Protein AF-A0A1J3GLS6-F1 (afdb_monomer_lite)

InterPro domains:
  IPR056889 NET2A-D/KIP1-like, C-terminal domain [PF24918] (3-122)

Foldseek 3Di:
DLPVVLVVCVVVLVVLVVLLVVLVVLLVVLVVVLVVLVVVLVVLVVVLVVLVVQQVVCVPDDDDPPGQDPVNSVVSNVVSVVVNVVSVVVNVVSVVVNVVSVVVSVVSVVVSVVSCVSSVVVVVVVVVVDPPPDDDDDDPDQPPCCVVPNDDPPPPDDDDDDDDDVPPPDDDDDDDDDDDDDDDDDDDDD

Organism: Noccaea caerulescens (NCBI:txid107243)

Radius of gyration: 34.98 Å; chains: 1; bounding box: 63×73×83 Å

Secondary structure (DSSP, 8-state):
-HHHHHHHHHHHHHHHHHHHHHHHHHHHHHHHHHHHHHHHHHHHHHHHHHHHHHHHHHTTS---TTSPPHHHHHHHHHHHHHHHHHHHHHHHHHHHHHHHHHHHHHHHHHHHHHHHHHTTHHHHHHGGGS-------------HHHHHH--------S-------TT-S---------------PPPP--

Sequence (190 aa):
SNSAVASEAKPIYRHLREIRTELQLWLENSAVLKDELQGRYASLANIQEEIARVTSQSGGSKVSDSEISGYQAAKFHGEILNMKQENKRVSSELQSGLDRVRAMKTEAERILSKLEEDLGITSATEARTTPSKSSSSGRPRIPLRSFLFGVKLKKHSKQKQSASSLFSCVSPSPALQKQSSYIKPGKLPE

pLDDT: mean 76.16, std 21.7, range [35.09, 98.38]

Structure (mmCIF, N/CA/C/O backbone):
data_AF-A0A1J3GLS6-F1
#
_entry.id   AF-A0A1J3GLS6-F1
#
loop_
_atom_site.group_PDB
_atom_site.id
_atom_site.type_symbol
_atom_site.label_atom_id
_atom_site.label_alt_id
_atom_site.label_comp_id
_atom_site.label_asym_id
_atom_site.label_entity_id
_atom_site.label_seq_id
_atom_site.pdbx_PDB_ins_code
_atom_site.Cartn_x
_atom_site.Cartn_y
_atom_site.Cartn_z
_atom_site.occupancy
_atom_site.B_iso_or_equiv
_atom_site.auth_seq_id
_atom_site.auth_comp_id
_atom_site.auth_asym_id
_atom_site.auth_atom_id
_atom_site.pdbx_PDB_model_num
ATOM 1 N N . SER A 1 1 ? -18.330 -4.768 44.361 1.00 47.19 1 SER A N 1
ATOM 2 C CA . SER A 1 1 ? -17.075 -5.275 43.763 1.00 47.19 1 SER A CA 1
ATOM 3 C C . SER A 1 1 ? -16.848 -4.842 42.309 1.00 47.19 1 SER A C 1
ATOM 5 O O . SER A 1 1 ? -15.699 -4.764 41.907 1.00 47.19 1 SER A O 1
ATOM 7 N N . ASN A 1 2 ? -17.883 -4.492 41.523 1.00 57.81 2 ASN A N 1
ATOM 8 C CA . ASN A 1 2 ? -17.744 -4.217 40.074 1.00 57.81 2 ASN A CA 1
ATOM 9 C C . ASN A 1 2 ? -17.215 -2.821 39.673 1.00 57.81 2 ASN A C 1
ATOM 11 O O . ASN A 1 2 ? -16.873 -2.618 38.513 1.00 57.81 2 ASN A O 1
ATOM 15 N N . SER A 1 3 ? -17.134 -1.844 40.584 1.00 60.94 3 SER A N 1
ATOM 16 C CA . SER A 1 3 ? -16.727 -0.470 40.231 1.00 60.94 3 SER A CA 1
ATOM 17 C C . SER A 1 3 ? -15.221 -0.304 39.994 1.00 60.94 3 SER A C 1
ATOM 19 O O . SER A 1 3 ? -14.831 0.525 39.175 1.00 60.94 3 SER A O 1
ATOM 21 N N . ALA A 1 4 ? -14.381 -1.091 40.676 1.00 62.12 4 ALA A N 1
ATOM 22 C CA . ALA A 1 4 ? -12.925 -1.050 40.521 1.00 62.12 4 ALA A CA 1
ATOM 23 C C . ALA A 1 4 ? -12.490 -1.612 39.156 1.00 62.12 4 ALA A C 1
ATOM 25 O O . ALA A 1 4 ? -11.776 -0.941 38.416 1.00 62.12 4 ALA A O 1
ATOM 26 N N . VAL A 1 5 ? -13.040 -2.767 38.764 1.00 61.97 5 VAL A N 1
ATOM 27 C CA . VAL A 1 5 ? -12.782 -3.408 37.460 1.00 61.97 5 VAL A CA 1
ATOM 28 C C . VAL A 1 5 ? -13.242 -2.514 36.299 1.00 61.97 5 VAL A C 1
ATOM 30 O O . VAL A 1 5 ? -12.515 -2.312 35.329 1.00 61.97 5 VAL A O 1
ATOM 33 N N . ALA A 1 6 ? -14.408 -1.872 36.431 1.00 65.06 6 ALA A N 1
ATOM 34 C CA . ALA A 1 6 ? -14.890 -0.897 35.450 1.00 65.06 6 ALA A CA 1
ATOM 35 C C . ALA A 1 6 ? -14.032 0.386 35.383 1.00 65.06 6 ALA A C 1
ATOM 37 O O . ALA A 1 6 ? -14.058 1.100 34.379 1.00 65.06 6 ALA A O 1
ATOM 38 N N . SER A 1 7 ? -13.286 0.718 36.443 1.00 70.56 7 SER A N 1
ATOM 39 C CA . SER A 1 7 ? -12.348 1.846 36.452 1.00 70.56 7 SER A CA 1
ATOM 40 C C . SER A 1 7 ? -11.043 1.501 35.729 1.00 70.56 7 SER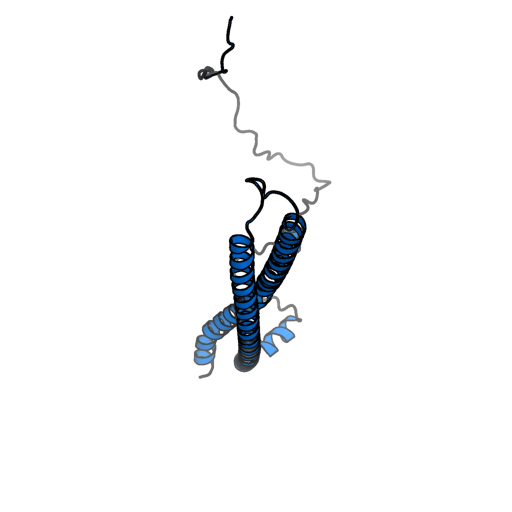 A C 1
ATOM 42 O O . SER A 1 7 ? -10.552 2.318 34.950 1.00 70.56 7 SER A O 1
ATOM 44 N N . GLU A 1 8 ? -10.520 0.290 35.926 1.00 79.00 8 GLU A N 1
ATOM 45 C CA . GLU A 1 8 ? -9.298 -0.207 35.272 1.00 79.00 8 GLU A CA 1
ATOM 46 C C . GLU A 1 8 ? -9.488 -0.504 33.776 1.00 79.00 8 GLU A C 1
ATOM 48 O O . GLU A 1 8 ? -8.563 -0.333 32.984 1.00 79.00 8 GLU A O 1
ATOM 53 N N . ALA A 1 9 ? -10.702 -0.864 33.351 1.00 82.25 9 ALA A N 1
ATOM 54 C CA . ALA A 1 9 ? -11.008 -1.142 31.947 1.00 82.25 9 ALA A CA 1
ATOM 55 C C . ALA A 1 9 ? -11.147 0.122 31.066 1.00 82.25 9 ALA A C 1
ATOM 57 O O . ALA A 1 9 ? -10.980 0.054 29.846 1.00 82.25 9 ALA A O 1
ATOM 58 N N . LYS A 1 10 ? -11.410 1.304 31.646 1.00 85.12 10 LYS A N 1
ATOM 59 C CA . LYS A 1 10 ? -11.596 2.564 30.888 1.00 85.12 10 LYS A CA 1
ATOM 60 C C . LYS A 1 10 ? -10.343 3.029 30.124 1.00 85.12 10 LYS A C 1
ATOM 62 O O . LYS A 1 10 ? -10.494 3.433 28.967 1.00 85.12 10 LYS A O 1
ATOM 67 N N . PRO A 1 11 ? -9.128 3.023 30.711 1.00 90.12 11 PRO A N 1
ATOM 68 C CA . PRO A 1 11 ? -7.895 3.302 29.975 1.00 90.12 11 PRO A CA 1
ATOM 69 C C . PRO A 1 11 ? -7.663 2.335 28.810 1.00 90.12 11 PRO A C 1
ATOM 71 O O . PRO A 1 11 ? -7.357 2.787 27.709 1.00 90.12 11 PRO A O 1
ATOM 74 N N . ILE A 1 12 ? -7.886 1.035 29.030 1.00 90.88 12 ILE A N 1
ATOM 75 C CA . ILE A 1 12 ? -7.723 -0.013 28.009 1.00 90.88 12 ILE A CA 1
ATOM 76 C C . ILE A 1 12 ? -8.684 0.232 26.843 1.00 90.88 12 ILE A C 1
ATOM 78 O O . ILE A 1 12 ? -8.266 0.273 25.689 1.00 90.88 12 ILE A O 1
ATOM 82 N N . TYR A 1 13 ? -9.959 0.483 27.146 1.00 92.50 13 TYR A N 1
ATOM 83 C CA . TYR A 1 13 ? -10.969 0.824 26.147 1.00 92.50 13 TYR A CA 1
ATOM 84 C C . TYR A 1 13 ? -10.578 2.059 25.322 1.00 92.50 13 TYR A C 1
ATOM 86 O O . TYR A 1 13 ? -10.689 2.050 24.096 1.00 92.50 13 TYR A O 1
ATOM 94 N N . ARG A 1 14 ? -10.082 3.125 25.968 1.00 92.69 14 ARG A N 1
ATOM 95 C CA . ARG A 1 14 ? -9.622 4.326 25.255 1.00 92.69 14 ARG A CA 1
ATOM 96 C C . ARG A 1 14 ? -8.482 3.993 24.296 1.00 92.69 14 ARG A C 1
ATOM 98 O O . ARG A 1 14 ? -8.572 4.357 23.126 1.00 92.69 14 ARG A O 1
ATOM 105 N N . HIS A 1 15 ? -7.463 3.298 24.785 1.00 96.00 15 HIS A N 1
ATOM 106 C CA . HIS A 1 15 ? -6.285 2.983 23.991 1.00 96.00 15 HIS A CA 1
ATOM 107 C C . HIS A 1 15 ? -6.621 2.067 22.809 1.00 96.00 15 HIS A C 1
ATOM 109 O O . HIS A 1 15 ? -6.186 2.301 21.687 1.00 96.00 15 HIS A O 1
ATOM 115 N N . LEU A 1 16 ? -7.505 1.088 23.006 1.00 96.31 16 LEU A N 1
ATOM 116 C CA . LEU A 1 16 ? -7.950 0.220 21.919 1.00 96.31 16 LEU A CA 1
ATOM 117 C C . LEU A 1 16 ? -8.726 0.985 20.829 1.00 96.31 16 LEU A C 1
ATOM 119 O O . LEU A 1 16 ? -8.617 0.662 19.646 1.00 96.31 16 LEU A O 1
ATOM 123 N N . ARG A 1 17 ? -9.469 2.044 21.187 1.00 96.69 17 ARG A N 1
ATOM 124 C CA . ARG A 1 17 ? -10.096 2.936 20.191 1.00 96.69 17 ARG A CA 1
ATOM 125 C C . ARG A 1 17 ? -9.079 3.756 19.407 1.00 96.69 17 ARG A C 1
ATOM 127 O O . ARG A 1 17 ? -9.326 4.026 18.229 1.00 96.69 17 ARG A O 1
ATOM 134 N N . GLU A 1 18 ? -7.996 4.184 20.051 1.00 97.25 18 GLU A N 1
ATOM 135 C CA . GLU A 1 18 ? -6.874 4.860 19.389 1.00 97.25 18 GLU A CA 1
ATOM 136 C C . GLU A 1 18 ? -6.235 3.900 18.380 1.00 97.25 18 GLU A C 1
ATOM 138 O O . GLU A 1 18 ? -6.257 4.202 17.190 1.00 97.25 18 GLU A O 1
ATOM 143 N N . ILE A 1 19 ? -5.865 2.686 18.812 1.00 97.25 19 ILE A N 1
ATOM 144 C CA . ILE A 1 19 ? -5.324 1.623 17.946 1.00 97.25 19 ILE A CA 1
ATOM 145 C C . ILE A 1 19 ? -6.242 1.356 16.748 1.00 97.25 19 ILE A C 1
ATOM 147 O O . ILE A 1 19 ? -5.796 1.376 15.606 1.00 97.25 19 ILE A O 1
ATOM 151 N N . ARG A 1 20 ? -7.551 1.161 16.963 1.00 97.50 20 ARG A N 1
ATOM 152 C CA . ARG A 1 20 ? -8.510 0.955 15.861 1.00 97.50 20 ARG A CA 1
ATOM 153 C C . ARG A 1 20 ? -8.490 2.116 14.859 1.00 97.50 20 ARG A C 1
ATOM 155 O O . ARG A 1 20 ? -8.611 1.893 13.657 1.00 97.50 20 ARG A O 1
ATOM 162 N N . THR A 1 21 ? -8.377 3.349 15.348 1.00 98.00 21 THR A N 1
ATOM 163 C CA . THR A 1 21 ? -8.341 4.547 14.496 1.00 98.00 21 THR A CA 1
ATOM 164 C C . THR A 1 21 ? -7.033 4.617 13.708 1.00 98.00 21 THR A C 1
ATOM 166 O O . THR A 1 21 ? -7.064 4.898 12.516 1.00 98.00 21 THR A O 1
ATOM 169 N N . GLU A 1 22 ? -5.900 4.288 14.326 1.00 98.00 22 GLU A N 1
ATOM 170 C CA . GLU A 1 22 ? -4.603 4.200 13.646 1.00 98.00 22 GLU A CA 1
ATOM 171 C C . GLU A 1 22 ? -4.587 3.107 12.570 1.00 98.00 22 GLU A C 1
ATOM 173 O O . GLU A 1 22 ? -4.127 3.353 11.456 1.00 98.00 22 GLU A O 1
ATOM 178 N N . LEU A 1 23 ? -5.165 1.931 12.848 1.00 98.00 23 LEU A N 1
ATOM 179 C CA . LEU A 1 23 ? -5.312 0.856 11.857 1.00 98.00 23 LEU A CA 1
ATOM 180 C C . LEU A 1 23 ? -6.159 1.304 10.659 1.00 98.00 23 LEU A C 1
ATOM 182 O O . LEU A 1 23 ? -5.827 0.995 9.516 1.00 98.00 23 LEU A O 1
ATOM 186 N N . GLN A 1 24 ? -7.234 2.056 10.909 1.00 97.00 24 GLN A N 1
ATOM 187 C CA . GLN A 1 24 ? -8.064 2.631 9.851 1.00 97.00 24 GLN A CA 1
ATOM 188 C C . GLN A 1 24 ? -7.278 3.639 8.998 1.00 97.00 24 GLN A C 1
ATOM 190 O O . GLN A 1 24 ? -7.286 3.536 7.773 1.00 97.00 24 GLN A O 1
ATOM 195 N N . LEU A 1 25 ? -6.542 4.557 9.631 1.00 96.62 25 LEU A N 1
ATOM 196 C CA . LEU A 1 25 ? -5.695 5.525 8.928 1.00 96.62 25 LEU A CA 1
ATOM 197 C C . LEU A 1 25 ? -4.602 4.837 8.100 1.00 96.62 25 LEU A C 1
ATOM 199 O O . LEU A 1 25 ? -4.296 5.273 6.992 1.00 96.62 25 LEU A O 1
ATOM 203 N N . TRP A 1 26 ? -4.034 3.737 8.597 1.00 96.38 26 TRP A N 1
ATOM 204 C CA . TRP A 1 26 ? -3.037 2.965 7.857 1.00 96.38 26 TRP A CA 1
ATOM 205 C C . TRP A 1 26 ? -3.622 2.331 6.589 1.00 96.38 26 TRP A C 1
ATOM 207 O O . TRP A 1 26 ? -2.986 2.363 5.533 1.00 96.38 26 TRP A O 1
ATOM 217 N N . LEU A 1 27 ? -4.851 1.802 6.661 1.00 95.69 27 LEU A N 1
ATOM 218 C CA . LEU A 1 27 ? -5.571 1.269 5.497 1.00 95.69 27 LEU A CA 1
ATOM 219 C C . LEU A 1 27 ? -5.842 2.355 4.449 1.00 95.69 27 LEU A C 1
ATOM 221 O O . LEU A 1 27 ? -5.660 2.105 3.259 1.00 95.69 27 LEU A O 1
ATOM 225 N N . GLU A 1 28 ? -6.244 3.548 4.888 1.00 93.75 28 GLU A N 1
ATOM 226 C CA . GLU A 1 28 ? -6.509 4.697 4.014 1.00 93.75 28 GLU A CA 1
ATOM 227 C C . GLU A 1 28 ? -5.228 5.201 3.336 1.00 93.75 28 GLU A C 1
ATOM 229 O O . GLU A 1 28 ? -5.187 5.345 2.114 1.00 93.75 28 GLU A O 1
ATOM 234 N N . ASN A 1 29 ? -4.148 5.388 4.099 1.00 93.56 29 ASN A N 1
ATOM 235 C CA . ASN A 1 29 ? -2.872 5.876 3.570 1.00 93.56 29 ASN A CA 1
ATOM 236 C C . ASN A 1 29 ? -2.205 4.879 2.606 1.00 93.56 29 ASN A C 1
ATOM 238 O O . ASN A 1 29 ? -1.500 5.262 1.674 1.00 93.56 29 ASN A O 1
ATOM 242 N N . SER A 1 30 ? -2.453 3.582 2.791 1.00 95.12 30 SER A N 1
ATOM 243 C CA . SER A 1 30 ? -1.888 2.543 1.928 1.00 95.12 30 SER A CA 1
ATOM 244 C C . SER A 1 30 ? -2.462 2.535 0.508 1.00 95.12 30 SER A C 1
ATOM 246 O O . SER A 1 30 ? -1.863 1.918 -0.373 1.00 95.12 30 SER A O 1
ATOM 248 N N . ALA A 1 31 ? -3.588 3.215 0.257 1.00 91.50 31 ALA A N 1
ATOM 249 C CA . ALA A 1 31 ? -4.100 3.411 -1.100 1.00 91.50 31 ALA A CA 1
ATOM 250 C C . ALA A 1 31 ? -3.114 4.227 -1.953 1.00 91.50 31 ALA A C 1
ATOM 252 O O . ALA A 1 31 ? -2.772 3.811 -3.055 1.00 91.50 31 ALA A O 1
ATOM 253 N N . VAL A 1 32 ? -2.556 5.304 -1.389 1.00 94.06 32 VAL A N 1
ATOM 254 C CA . VAL A 1 32 ? -1.556 6.148 -2.065 1.00 94.06 32 VAL A CA 1
ATOM 255 C C . VAL A 1 32 ? -0.311 5.335 -2.426 1.00 94.06 32 VAL A C 1
ATOM 257 O O . VAL A 1 32 ? 0.191 5.422 -3.542 1.00 94.06 32 VAL A O 1
ATOM 260 N N . LEU A 1 33 ? 0.152 4.471 -1.517 1.00 94.94 33 LEU A N 1
ATOM 261 C CA . LEU A 1 33 ? 1.310 3.603 -1.764 1.00 94.94 33 LEU A CA 1
ATOM 262 C C . LEU A 1 33 ? 1.068 2.599 -2.901 1.00 94.94 33 LEU A C 1
ATOM 264 O O . LEU A 1 33 ? 1.989 2.293 -3.659 1.00 94.94 33 LEU A O 1
ATOM 268 N N . LYS A 1 34 ? -0.158 2.083 -3.039 1.00 96.00 34 LYS A N 1
ATOM 269 C CA . LYS A 1 34 ? -0.521 1.201 -4.158 1.00 96.00 34 LYS A CA 1
ATOM 270 C C . LYS A 1 34 ? -0.466 1.936 -5.489 1.00 96.00 34 LYS A C 1
ATOM 272 O O . LYS A 1 34 ? 0.137 1.420 -6.432 1.00 96.00 34 LYS A O 1
ATOM 277 N N . ASP A 1 35 ? -1.043 3.130 -5.537 1.00 95.94 35 ASP A N 1
ATOM 278 C CA . ASP A 1 35 ? -1.054 3.962 -6.738 1.00 95.94 35 ASP A CA 1
ATOM 279 C C . ASP A 1 35 ? 0.374 4.356 -7.140 1.00 95.94 35 ASP A C 1
ATOM 281 O O . ASP A 1 35 ? 0.741 4.264 -8.312 1.00 95.94 35 ASP A O 1
ATOM 285 N N . GLU A 1 36 ? 1.230 4.695 -6.169 1.00 96.19 36 GLU A N 1
ATOM 286 C CA . GLU A 1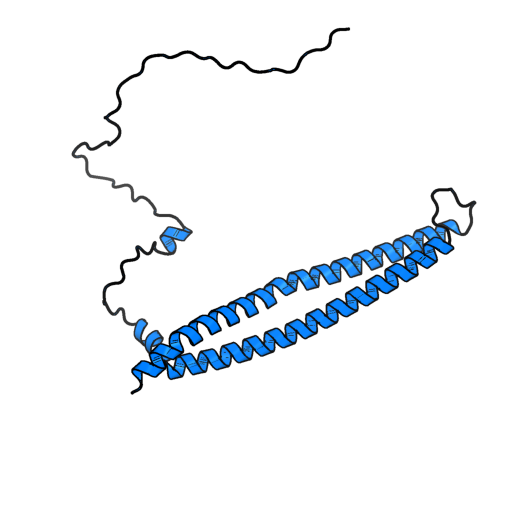 36 ? 2.650 4.955 -6.413 1.00 96.19 36 GLU A CA 1
ATOM 287 C C . GLU A 1 36 ? 3.385 3.742 -6.998 1.00 96.19 36 GLU A C 1
ATOM 289 O O . GLU A 1 36 ? 4.154 3.889 -7.951 1.00 96.19 36 GLU A O 1
ATOM 294 N N . LEU A 1 37 ? 3.177 2.540 -6.448 1.00 96.69 37 LEU A N 1
ATOM 295 C CA . LEU A 1 37 ? 3.817 1.322 -6.958 1.00 96.69 37 LEU A CA 1
ATOM 296 C C . LEU A 1 37 ? 3.386 1.032 -8.397 1.00 96.69 37 LEU A C 1
ATOM 298 O O . LEU A 1 37 ? 4.244 0.775 -9.248 1.00 96.69 37 LEU A O 1
ATOM 302 N N . GLN A 1 38 ? 2.087 1.151 -8.684 1.00 96.44 38 GLN A N 1
ATOM 303 C CA . GLN A 1 38 ? 1.543 0.997 -10.031 1.00 96.44 38 GLN A CA 1
ATOM 304 C C . GLN A 1 38 ? 2.112 2.049 -10.993 1.00 96.44 38 GLN A C 1
ATOM 306 O O . GLN A 1 38 ? 2.546 1.703 -12.093 1.00 96.44 38 GLN A O 1
ATOM 311 N N . GLY A 1 39 ? 2.178 3.313 -10.569 1.00 97.69 39 GLY A N 1
ATOM 312 C CA . GLY A 1 39 ? 2.761 4.401 -11.353 1.00 97.69 39 GLY A CA 1
ATOM 313 C C . GLY A 1 39 ? 4.240 4.168 -11.669 1.00 97.69 39 GLY A C 1
ATOM 314 O O . GLY A 1 39 ? 4.661 4.304 -12.819 1.00 97.69 39 GLY A O 1
ATOM 315 N N . ARG A 1 40 ? 5.030 3.725 -10.682 1.00 97.31 40 ARG A N 1
ATOM 316 C CA . ARG A 1 40 ? 6.439 3.342 -10.888 1.00 97.31 40 ARG A CA 1
ATOM 317 C C . ARG A 1 40 ? 6.565 2.182 -11.875 1.00 97.31 40 ARG A C 1
ATOM 319 O O . ARG A 1 40 ? 7.438 2.221 -12.736 1.00 97.31 40 ARG A O 1
ATOM 326 N N . TYR A 1 41 ? 5.697 1.173 -11.786 1.00 97.75 41 TYR A N 1
ATOM 327 C CA . TYR A 1 41 ? 5.710 0.043 -12.716 1.00 97.75 41 TYR A CA 1
ATOM 328 C C . TYR A 1 41 ? 5.406 0.477 -14.157 1.00 97.75 41 TYR A C 1
ATOM 330 O O . TYR A 1 41 ? 6.105 0.060 -15.080 1.00 97.75 41 TYR A O 1
ATOM 338 N N . ALA A 1 42 ? 4.400 1.336 -14.349 1.00 97.75 42 ALA A N 1
ATOM 339 C CA . ALA A 1 42 ? 4.050 1.889 -15.656 1.00 97.75 42 ALA A CA 1
ATOM 340 C C . ALA A 1 42 ? 5.189 2.741 -16.237 1.00 97.75 42 ALA A C 1
ATOM 342 O O . ALA A 1 42 ? 5.564 2.563 -17.392 1.00 97.75 42 ALA A O 1
ATOM 343 N N . SER A 1 43 ? 5.805 3.598 -15.418 1.00 98.19 43 SER A N 1
ATOM 344 C CA . SER A 1 43 ? 6.973 4.391 -15.821 1.00 98.19 43 SER A CA 1
ATOM 345 C C . SER A 1 43 ? 8.139 3.503 -16.272 1.00 98.19 43 SER A C 1
ATOM 347 O O . SER A 1 43 ? 8.696 3.709 -17.348 1.00 98.19 43 SER A O 1
ATOM 349 N N . LEU A 1 44 ? 8.450 2.443 -15.517 1.00 98.06 44 LEU A N 1
ATOM 350 C CA . LEU A 1 44 ? 9.477 1.469 -15.899 1.00 98.06 44 LEU A CA 1
ATOM 351 C C . LEU A 1 44 ? 9.144 0.745 -17.211 1.00 98.06 44 LEU A C 1
ATOM 353 O O . LEU A 1 44 ? 10.048 0.473 -17.996 1.00 98.06 44 LEU A O 1
ATOM 357 N N . ALA A 1 45 ? 7.870 0.431 -17.466 1.00 96.88 45 ALA A N 1
ATOM 358 C CA . ALA A 1 45 ? 7.445 -0.162 -18.733 1.00 96.88 45 ALA A CA 1
ATOM 359 C C . ALA A 1 45 ? 7.644 0.804 -19.913 1.00 96.88 45 ALA A C 1
ATOM 361 O O . ALA A 1 45 ? 8.201 0.393 -20.927 1.00 96.88 45 ALA A O 1
ATOM 362 N N . ASN A 1 46 ? 7.293 2.081 -19.745 1.00 97.94 46 ASN A N 1
ATOM 363 C CA . ASN A 1 46 ? 7.502 3.106 -20.770 1.00 97.94 46 ASN A CA 1
ATOM 364 C C . ASN A 1 46 ? 8.996 3.325 -21.059 1.00 97.94 46 ASN A C 1
ATOM 366 O O . ASN A 1 46 ? 9.396 3.406 -22.216 1.00 97.94 46 ASN A O 1
ATOM 370 N N . ILE A 1 47 ? 9.844 3.368 -20.023 1.00 96.12 47 ILE A N 1
ATOM 371 C CA . ILE A 1 47 ? 11.303 3.476 -20.194 1.00 96.12 47 ILE A CA 1
ATOM 372 C C . ILE A 1 47 ? 11.847 2.252 -20.947 1.00 96.12 47 ILE A C 1
ATOM 374 O O . ILE A 1 47 ? 12.690 2.391 -21.831 1.00 96.12 47 ILE A O 1
ATOM 378 N N . GLN A 1 48 ? 11.361 1.050 -20.620 1.00 95.38 48 GLN A N 1
ATOM 379 C CA . GLN A 1 48 ? 11.758 -0.183 -21.303 1.00 95.38 48 GLN A CA 1
ATOM 380 C C . GLN A 1 48 ? 11.397 -0.152 -22.796 1.00 95.38 48 GLN A C 1
ATOM 382 O O . GLN A 1 48 ? 12.210 -0.562 -23.625 1.00 95.38 48 GLN A O 1
ATOM 387 N N . GLU A 1 49 ? 10.199 0.330 -23.132 1.00 95.38 49 GLU A N 1
ATOM 388 C CA . GLU A 1 49 ? 9.740 0.500 -24.514 1.00 95.38 49 GLU A CA 1
ATOM 389 C C . GLU A 1 49 ? 10.587 1.534 -25.265 1.00 95.38 49 GLU A C 1
ATOM 391 O O . GLU A 1 49 ? 11.020 1.278 -26.388 1.00 95.38 49 GLU A O 1
ATOM 396 N N . GLU A 1 50 ? 10.915 2.656 -24.624 1.00 93.44 50 GLU A N 1
ATOM 397 C CA . GLU A 1 50 ? 11.740 3.704 -25.227 1.00 93.44 50 GLU A CA 1
ATOM 398 C C . GLU A 1 50 ? 13.167 3.221 -25.523 1.00 93.44 50 GLU A C 1
ATOM 400 O O . GLU A 1 50 ? 13.690 3.450 -26.615 1.00 93.44 50 GLU A O 1
ATOM 405 N N . ILE A 1 51 ? 13.782 2.471 -24.603 1.00 91.00 51 ILE A N 1
ATOM 406 C CA . ILE A 1 51 ? 15.093 1.850 -24.847 1.00 91.00 51 ILE A CA 1
ATOM 407 C C . ILE A 1 51 ? 15.013 0.880 -26.029 1.00 91.00 51 ILE A C 1
ATOM 409 O O . ILE A 1 51 ? 15.901 0.885 -26.886 1.00 91.00 51 ILE A O 1
ATOM 413 N N . ALA A 1 52 ? 13.955 0.068 -26.110 1.00 90.69 52 ALA A N 1
ATOM 414 C CA . ALA A 1 52 ? 13.762 -0.859 -27.223 1.00 90.69 52 ALA A CA 1
ATOM 415 C C . ALA A 1 52 ? 13.613 -0.112 -28.559 1.00 90.69 52 ALA A C 1
ATOM 417 O O . ALA A 1 52 ? 14.224 -0.503 -29.559 1.00 90.69 52 ALA A O 1
ATOM 418 N N . ARG A 1 53 ? 12.866 0.998 -28.568 1.00 90.06 53 ARG A N 1
ATOM 419 C CA . ARG A 1 53 ? 12.661 1.859 -29.737 1.00 90.06 53 ARG A CA 1
ATOM 420 C C . ARG A 1 53 ? 13.971 2.471 -30.233 1.00 90.06 53 ARG A C 1
ATOM 422 O O . ARG A 1 53 ? 14.281 2.345 -31.416 1.00 90.06 53 ARG A O 1
ATOM 429 N N . VAL A 1 54 ? 14.753 3.089 -29.345 1.00 87.06 54 VAL A N 1
ATOM 430 C CA . VAL A 1 54 ? 16.038 3.726 -29.693 1.00 87.06 54 VAL A CA 1
ATOM 431 C C . VAL A 1 54 ? 17.055 2.687 -30.173 1.00 87.06 54 VAL A C 1
ATOM 433 O O . VAL A 1 54 ? 17.714 2.890 -31.191 1.00 87.06 54 VAL A O 1
ATOM 436 N N . THR A 1 55 ? 17.128 1.531 -29.507 1.00 86.00 55 THR A N 1
ATOM 437 C CA . THR A 1 55 ? 18.060 0.454 -29.888 1.00 86.00 55 THR A CA 1
ATOM 438 C C . THR A 1 55 ? 17.717 -0.139 -31.260 1.00 86.00 55 THR A C 1
ATOM 440 O O . THR A 1 55 ? 18.611 -0.422 -32.053 1.00 86.00 55 THR A O 1
ATOM 443 N N . SER A 1 56 ? 16.426 -0.275 -31.584 1.00 82.69 56 SER A N 1
ATOM 444 C CA . SER A 1 56 ? 15.976 -0.795 -32.886 1.00 82.69 56 SER A CA 1
ATOM 445 C C . SER A 1 56 ? 16.285 0.153 -34.053 1.00 82.69 56 SER A C 1
ATOM 447 O O . SER A 1 56 ? 16.471 -0.302 -35.177 1.00 82.69 56 SER A O 1
ATOM 449 N N . GLN A 1 57 ? 16.357 1.464 -33.801 1.00 76.25 57 GLN A N 1
ATOM 450 C CA . GLN A 1 57 ? 16.663 2.483 -34.816 1.00 76.25 57 GLN A CA 1
ATOM 451 C C . GLN A 1 57 ? 18.170 2.609 -35.109 1.00 76.25 57 GLN A C 1
ATOM 453 O O . GLN A 1 57 ? 18.543 3.001 -36.212 1.00 76.25 57 GLN A O 1
ATOM 458 N N . SER A 1 58 ? 19.034 2.236 -34.158 1.00 67.12 58 SER A N 1
ATOM 459 C CA . SER A 1 58 ? 20.502 2.324 -34.273 1.00 67.12 58 SER A CA 1
ATOM 460 C C . SER A 1 58 ? 21.133 1.165 -35.076 1.00 67.12 58 SER A C 1
ATOM 462 O O . SER A 1 58 ? 22.260 1.260 -35.551 1.00 67.12 58 SER A O 1
ATOM 464 N N . GLY A 1 59 ? 20.395 0.076 -35.331 1.00 59.72 59 GLY A N 1
ATOM 465 C CA . GLY A 1 59 ? 20.910 -1.155 -35.959 1.00 59.72 59 GLY A CA 1
ATOM 466 C C . GLY A 1 59 ? 21.363 -1.081 -37.430 1.00 59.72 59 GLY A C 1
ATOM 467 O O . GLY A 1 59 ? 21.689 -2.122 -37.995 1.00 59.72 59 GLY A O 1
ATOM 468 N N . GLY A 1 60 ? 21.380 0.096 -38.070 1.00 56.41 60 GLY A N 1
ATOM 469 C CA . GLY A 1 60 ? 21.691 0.239 -39.503 1.00 56.41 60 GLY A CA 1
ATOM 470 C C . GLY A 1 60 ? 22.552 1.441 -39.914 1.00 56.41 60 GLY A C 1
ATOM 471 O O . GLY A 1 60 ? 22.883 1.554 -41.092 1.00 56.41 60 GLY A O 1
ATOM 472 N N . SER A 1 61 ? 22.936 2.330 -38.995 1.00 54.06 61 SER A N 1
ATOM 473 C CA . SER A 1 61 ? 23.737 3.525 -39.304 1.00 54.06 61 SER A CA 1
ATOM 474 C C . SER A 1 61 ? 24.916 3.643 -38.342 1.00 54.06 61 SER A C 1
ATOM 476 O O . SER A 1 61 ? 24.909 3.046 -37.271 1.00 54.06 61 SER A O 1
ATOM 478 N N . LYS A 1 62 ? 25.960 4.382 -38.737 1.00 56.06 62 LYS A N 1
ATOM 479 C CA . LYS A 1 62 ? 27.126 4.637 -37.881 1.00 56.06 62 LYS A CA 1
ATOM 480 C C . LYS A 1 62 ? 26.643 5.221 -36.553 1.00 56.06 62 LYS A C 1
ATOM 482 O O . LYS A 1 62 ? 26.086 6.313 -36.564 1.00 56.06 62 LYS A O 1
ATOM 487 N N . VAL A 1 63 ? 26.888 4.486 -35.467 1.00 58.78 63 VAL A N 1
ATOM 488 C CA . VAL A 1 63 ? 26.560 4.872 -34.090 1.00 58.78 63 VAL A CA 1
ATOM 489 C C . VAL A 1 63 ? 27.092 6.281 -33.852 1.00 58.78 63 VAL A C 1
ATOM 491 O O . VAL A 1 63 ? 28.305 6.490 -33.823 1.00 58.78 63 VAL A O 1
ATOM 494 N N . SER A 1 64 ? 26.197 7.262 -33.769 1.00 60.09 64 SER A N 1
ATOM 495 C CA . SER A 1 64 ? 26.569 8.599 -33.316 1.00 60.09 64 SER A CA 1
ATOM 496 C C . SER A 1 64 ? 26.933 8.547 -31.826 1.00 60.09 64 SER A C 1
ATOM 498 O O . SER A 1 64 ? 26.410 7.710 -31.095 1.00 60.09 64 SER A O 1
ATOM 500 N N . ASP A 1 65 ? 27.782 9.456 -31.331 1.00 62.75 65 ASP A N 1
ATOM 501 C CA . ASP A 1 65 ? 28.150 9.529 -29.897 1.00 62.75 65 ASP A CA 1
ATOM 502 C C . ASP A 1 65 ? 26.941 9.743 -28.953 1.00 62.75 65 ASP A C 1
ATOM 504 O O . ASP A 1 65 ? 27.078 9.688 -27.733 1.00 62.75 65 ASP A O 1
ATOM 508 N N . SER A 1 66 ? 25.746 10.001 -29.500 1.00 64.69 66 SER A N 1
ATOM 509 C CA . SER A 1 66 ? 24.482 10.126 -28.759 1.00 64.69 66 SER A CA 1
ATOM 510 C C . SER A 1 66 ? 23.628 8.849 -28.739 1.00 64.69 66 SER A C 1
ATOM 512 O O . SER A 1 66 ? 22.564 8.847 -28.121 1.00 64.69 66 SER A O 1
ATOM 514 N N . GLU A 1 67 ? 24.053 7.768 -29.394 1.00 74.69 67 GLU A N 1
ATOM 515 C CA . GLU A 1 67 ? 23.318 6.501 -29.438 1.00 74.69 67 GLU A CA 1
ATOM 516 C C . GLU A 1 67 ? 23.742 5.545 -28.317 1.00 74.69 67 GLU A C 1
ATOM 518 O O . GLU A 1 67 ? 24.920 5.362 -28.012 1.00 74.69 67 GLU A O 1
ATOM 523 N N . ILE A 1 68 ? 22.752 4.896 -27.700 1.00 78.69 68 ILE A N 1
ATOM 524 C CA . ILE A 1 68 ? 22.983 3.877 -26.676 1.00 78.69 68 ILE A CA 1
ATOM 525 C C . ILE A 1 68 ? 23.536 2.630 -27.373 1.00 78.69 68 ILE A C 1
ATOM 527 O O . ILE A 1 68 ? 22.883 2.059 -28.245 1.00 78.69 68 ILE A O 1
ATOM 531 N N . SER A 1 69 ? 24.721 2.171 -26.969 1.00 85.69 69 SER A N 1
ATOM 532 C CA . SER A 1 69 ? 25.292 0.935 -27.517 1.00 85.69 69 SER A CA 1
ATOM 533 C C . SER A 1 69 ? 24.441 -0.287 -27.147 1.00 85.69 69 SER A C 1
ATOM 535 O O . SER A 1 69 ? 23.810 -0.323 -26.088 1.00 85.69 69 SER A O 1
ATOM 537 N N . GLY A 1 70 ? 24.491 -1.349 -27.958 1.00 86.25 70 GLY A N 1
ATOM 538 C CA . GLY A 1 70 ? 23.754 -2.589 -27.673 1.00 86.25 70 GLY A CA 1
ATOM 539 C C . GLY A 1 70 ? 24.069 -3.193 -26.295 1.00 86.25 70 GLY A C 1
ATOM 540 O O . GLY A 1 70 ? 23.176 -3.702 -25.621 1.00 86.25 70 GLY A O 1
ATOM 541 N N . TYR A 1 71 ? 25.316 -3.067 -25.825 1.00 89.44 71 TYR A N 1
ATOM 542 C CA . TYR A 1 71 ? 25.707 -3.489 -24.477 1.00 89.44 71 TYR A CA 1
ATOM 543 C C . TYR A 1 71 ? 25.030 -2.651 -23.380 1.00 89.44 71 TYR A C 1
ATOM 545 O O . TYR A 1 71 ? 24.494 -3.206 -22.420 1.00 89.44 71 TYR A O 1
ATOM 553 N N . GLN A 1 72 ? 25.011 -1.322 -23.525 1.00 91.62 72 GLN A N 1
ATOM 554 C CA . GLN A 1 72 ? 24.324 -0.433 -22.582 1.00 91.62 72 GLN A CA 1
ATOM 555 C C . GLN A 1 72 ? 22.812 -0.694 -22.571 1.00 91.62 72 GLN A C 1
ATOM 557 O O . GLN A 1 72 ? 22.222 -0.777 -21.496 1.00 91.62 72 GLN A O 1
ATOM 562 N N . ALA A 1 73 ? 22.200 -0.898 -23.741 1.00 92.06 73 ALA A N 1
ATOM 563 C CA . ALA A 1 73 ? 20.784 -1.233 -23.857 1.00 92.06 73 ALA A CA 1
ATOM 564 C C . ALA A 1 73 ? 20.448 -2.549 -23.139 1.00 92.06 73 ALA A C 1
ATOM 566 O O . ALA A 1 73 ? 19.503 -2.595 -22.351 1.00 92.06 73 ALA A O 1
ATOM 567 N N . ALA A 1 74 ? 21.255 -3.597 -23.340 1.00 92.19 74 ALA A N 1
ATOM 568 C CA . ALA A 1 74 ? 21.091 -4.872 -22.644 1.00 92.19 74 ALA A CA 1
ATOM 569 C C . ALA A 1 74 ? 21.226 -4.718 -21.118 1.00 92.19 74 ALA A C 1
ATOM 571 O O . ALA A 1 74 ? 20.418 -5.273 -20.368 1.00 92.19 74 ALA A O 1
ATOM 572 N N . LYS A 1 75 ? 22.198 -3.919 -20.653 1.00 95.81 75 LYS A N 1
ATOM 573 C CA . LYS A 1 75 ? 22.377 -3.618 -19.227 1.00 95.81 75 LYS A CA 1
ATOM 574 C C . LYS A 1 75 ? 21.150 -2.914 -18.641 1.00 95.81 75 LYS A C 1
ATOM 576 O O . LYS A 1 75 ? 20.613 -3.381 -17.638 1.00 95.81 75 LYS A O 1
ATOM 581 N N . PHE A 1 76 ? 20.668 -1.847 -19.282 1.00 95.81 76 PHE A N 1
ATOM 582 C CA . PHE A 1 76 ? 19.468 -1.145 -18.822 1.00 95.81 76 PHE A CA 1
ATOM 583 C C . PHE A 1 76 ? 18.236 -2.049 -18.821 1.00 95.81 76 PHE A C 1
ATOM 585 O O . PHE A 1 76 ? 17.432 -1.988 -17.894 1.00 95.81 76 PHE A O 1
ATOM 592 N N . HIS A 1 77 ? 18.101 -2.929 -19.815 1.00 95.56 77 HIS A N 1
ATOM 593 C CA . HIS A 1 77 ? 16.996 -3.881 -19.860 1.00 95.56 77 HIS A CA 1
ATOM 594 C C . HIS A 1 77 ? 16.988 -4.808 -18.637 1.00 95.56 77 HIS A C 1
ATOM 596 O O . HIS A 1 77 ? 15.937 -5.024 -18.031 1.00 95.56 77 HIS A O 1
ATOM 602 N N . GLY A 1 78 ? 18.161 -5.312 -18.240 1.00 97.00 78 GLY A N 1
ATOM 603 C CA . GLY A 1 78 ? 18.322 -6.126 -17.034 1.00 97.00 78 GLY A CA 1
ATOM 604 C C . GLY A 1 78 ? 18.015 -5.357 -15.746 1.00 97.00 78 GLY A C 1
ATOM 605 O O . GLY A 1 78 ? 17.283 -5.857 -14.891 1.00 97.00 78 GLY A O 1
ATOM 606 N N . GLU A 1 79 ? 18.510 -4.124 -15.617 1.00 98.19 79 GLU A N 1
ATOM 607 C CA . GLU A 1 79 ? 18.240 -3.272 -14.449 1.00 98.19 79 GLU A CA 1
ATOM 608 C C . GLU A 1 79 ? 16.746 -2.945 -14.313 1.00 98.19 79 GLU A C 1
ATOM 610 O O . GLU A 1 79 ? 16.175 -3.086 -13.230 1.00 98.19 79 GLU A O 1
ATOM 615 N N . ILE A 1 80 ? 16.077 -2.596 -15.415 1.00 98.00 80 ILE A N 1
ATOM 616 C CA . ILE A 1 80 ? 14.636 -2.323 -15.425 1.00 98.00 80 ILE A CA 1
ATOM 617 C C . ILE A 1 80 ? 13.839 -3.578 -15.073 1.00 98.00 80 ILE A C 1
ATOM 619 O O . ILE A 1 80 ? 12.877 -3.499 -14.305 1.00 98.00 80 ILE A O 1
ATOM 623 N N . LEU A 1 81 ? 14.232 -4.744 -15.593 1.00 97.19 81 LEU A N 1
ATOM 624 C CA . LEU A 1 81 ? 13.592 -6.010 -15.243 1.00 97.19 81 LEU A CA 1
ATOM 625 C C . LEU A 1 81 ? 13.693 -6.282 -13.735 1.00 97.19 81 LEU A C 1
ATOM 627 O O . LEU A 1 81 ? 12.683 -6.611 -13.108 1.00 97.19 81 LEU A O 1
ATOM 631 N N . ASN A 1 82 ? 14.874 -6.069 -13.150 1.00 98.31 82 ASN A N 1
ATOM 632 C CA . ASN A 1 82 ? 15.099 -6.199 -11.713 1.00 98.31 82 ASN A CA 1
ATOM 633 C C . ASN A 1 82 ? 14.221 -5.224 -10.906 1.00 98.31 82 ASN A C 1
ATOM 635 O O . ASN A 1 82 ? 13.509 -5.634 -9.989 1.00 98.31 82 ASN A O 1
ATOM 639 N N . MET A 1 83 ? 14.179 -3.945 -11.293 1.00 98.25 83 MET A N 1
ATOM 640 C CA . MET A 1 83 ? 13.331 -2.940 -10.635 1.00 98.25 83 MET A CA 1
ATOM 641 C C . MET A 1 83 ? 11.837 -3.281 -10.730 1.00 98.25 83 MET A C 1
ATOM 643 O O . MET A 1 83 ? 11.092 -3.097 -9.766 1.00 98.25 83 MET A O 1
ATOM 647 N N . LYS A 1 84 ? 11.380 -3.810 -11.871 1.00 98.00 84 LYS A N 1
ATOM 648 C CA . LYS A 1 84 ? 9.994 -4.268 -12.059 1.00 98.00 84 LYS A CA 1
ATOM 649 C C . LYS A 1 84 ? 9.665 -5.464 -11.168 1.00 98.00 84 LYS A C 1
ATOM 651 O O . LYS A 1 84 ? 8.545 -5.542 -10.661 1.00 98.00 84 LYS A O 1
ATOM 656 N N . GLN A 1 85 ? 10.606 -6.390 -10.984 1.00 98.06 85 GLN A N 1
ATOM 657 C CA . GLN A 1 85 ? 10.431 -7.532 -10.089 1.00 98.06 85 GLN A CA 1
ATOM 658 C C . GLN A 1 85 ? 10.347 -7.087 -8.628 1.00 98.06 85 GLN A C 1
ATOM 660 O O . GLN A 1 85 ? 9.419 -7.501 -7.934 1.00 98.06 85 GLN A O 1
ATOM 665 N N . GLU A 1 86 ? 11.238 -6.201 -8.179 1.00 98.12 86 GLU A N 1
ATOM 666 C CA . GLU A 1 86 ? 11.187 -5.685 -6.807 1.00 98.12 86 GLU A CA 1
ATOM 667 C C . GLU A 1 86 ? 9.907 -4.883 -6.556 1.00 98.12 86 GLU A C 1
ATOM 669 O O . GLU A 1 86 ? 9.257 -5.063 -5.532 1.00 98.12 86 GLU A O 1
ATOM 674 N N . ASN A 1 87 ? 9.459 -4.073 -7.520 1.00 97.62 87 ASN A N 1
ATOM 675 C CA . ASN A 1 87 ? 8.187 -3.358 -7.402 1.00 97.62 87 ASN A CA 1
ATOM 676 C C . ASN A 1 87 ? 7.004 -4.328 -7.192 1.00 97.62 87 ASN A C 1
ATOM 678 O O . ASN A 1 87 ? 6.186 -4.129 -6.292 1.00 97.62 87 ASN A O 1
ATOM 682 N N . LYS A 1 88 ? 6.961 -5.439 -7.943 1.00 96.81 88 LYS A N 1
ATOM 683 C CA . LYS A 1 88 ? 5.969 -6.507 -7.727 1.00 96.81 88 LYS A CA 1
ATOM 684 C C . LYS A 1 88 ? 6.109 -7.166 -6.353 1.00 96.81 88 LYS A C 1
ATOM 686 O O . LYS A 1 88 ? 5.093 -7.455 -5.721 1.00 96.81 88 LYS A O 1
ATOM 691 N N . ARG A 1 89 ? 7.340 -7.395 -5.883 1.00 98.25 89 ARG A N 1
ATOM 692 C CA . ARG A 1 89 ? 7.623 -7.958 -4.553 1.00 98.25 89 ARG A CA 1
ATOM 693 C C . ARG A 1 89 ? 7.048 -7.061 -3.456 1.00 98.25 89 ARG A C 1
ATOM 695 O O . ARG A 1 89 ? 6.254 -7.533 -2.648 1.00 98.25 89 ARG A O 1
ATOM 702 N N . VAL A 1 90 ? 7.353 -5.765 -3.505 1.00 98.19 90 VAL A N 1
ATOM 703 C CA . VAL A 1 90 ? 6.839 -4.756 -2.566 1.00 98.19 90 VAL A CA 1
ATOM 704 C C . VAL A 1 90 ? 5.314 -4.656 -2.634 1.00 98.19 90 VAL A C 1
ATOM 706 O O . VAL A 1 90 ? 4.663 -4.571 -1.598 1.00 98.19 90 VAL A O 1
ATOM 709 N N . SER A 1 91 ? 4.718 -4.725 -3.829 1.00 97.38 91 SER A N 1
ATOM 710 C CA . SER A 1 91 ? 3.256 -4.736 -3.989 1.00 97.38 91 SER A CA 1
ATOM 711 C C . SER A 1 91 ? 2.600 -5.933 -3.283 1.00 97.38 91 SER A C 1
ATOM 713 O O . SER A 1 91 ? 1.608 -5.767 -2.569 1.00 97.38 91 SER A O 1
ATOM 715 N N . SER A 1 92 ? 3.191 -7.125 -3.412 1.00 97.75 92 SER A N 1
ATOM 716 C CA . SER A 1 92 ? 2.737 -8.338 -2.719 1.00 97.75 92 SER A CA 1
ATOM 717 C C . SER A 1 92 ? 2.877 -8.223 -1.196 1.00 97.75 92 SER A C 1
ATOM 719 O O . SER A 1 92 ? 1.940 -8.526 -0.455 1.00 97.75 92 SER A O 1
ATOM 721 N N . GLU A 1 93 ? 4.017 -7.722 -0.712 1.00 98.25 93 GLU A N 1
ATOM 722 C CA . GLU A 1 93 ? 4.247 -7.503 0.721 1.00 98.25 93 GLU A CA 1
ATOM 723 C C . GLU A 1 93 ? 3.281 -6.473 1.308 1.00 98.25 93 GLU A C 1
ATOM 725 O O . GLU A 1 93 ? 2.708 -6.710 2.373 1.00 98.25 93 GLU A O 1
ATOM 730 N N . LEU A 1 94 ? 3.033 -5.373 0.590 1.00 97.50 94 LEU A N 1
ATOM 731 C CA . LEU A 1 94 ? 2.052 -4.364 0.977 1.00 97.50 94 LEU A CA 1
ATOM 732 C C . LEU A 1 94 ? 0.653 -4.976 1.079 1.00 97.50 94 LEU A C 1
ATOM 734 O O . LEU A 1 94 ? -0.047 -4.745 2.063 1.00 97.50 94 LEU A O 1
ATOM 738 N N . GLN A 1 95 ? 0.246 -5.794 0.106 1.00 97.56 95 GLN A N 1
ATOM 739 C CA . GLN A 1 95 ? -1.048 -6.472 0.154 1.00 97.56 95 GLN A CA 1
ATOM 740 C C . GLN A 1 95 ? -1.146 -7.430 1.351 1.00 97.56 95 GLN A C 1
ATOM 742 O O . GLN A 1 95 ? -2.125 -7.370 2.093 1.00 97.56 95 GLN A O 1
ATOM 747 N N . SER A 1 96 ? -0.111 -8.235 1.606 1.00 98.06 96 SER A N 1
ATOM 748 C CA . SER A 1 96 ? -0.055 -9.108 2.785 1.00 98.06 96 SER A CA 1
ATOM 749 C C . SER A 1 96 ? -0.118 -8.320 4.101 1.00 98.06 96 SER A C 1
ATOM 751 O O . SER A 1 96 ? -0.770 -8.750 5.055 1.00 98.06 96 SER A O 1
ATOM 753 N N . GLY A 1 97 ? 0.540 -7.160 4.170 1.00 97.12 97 GLY A N 1
ATOM 754 C CA . GLY A 1 97 ? 0.457 -6.247 5.310 1.00 97.12 97 GLY A CA 1
ATOM 755 C C . GLY A 1 97 ? -0.958 -5.700 5.511 1.00 97.12 97 GLY A C 1
ATOM 756 O O . GLY A 1 97 ? -1.467 -5.704 6.630 1.00 97.12 97 GLY A O 1
ATOM 757 N N . LEU A 1 98 ? -1.634 -5.311 4.427 1.00 97.44 98 LEU A N 1
ATOM 758 C CA . LEU A 1 98 ? -3.024 -4.847 4.465 1.00 97.44 98 LEU A CA 1
ATOM 759 C C . LEU A 1 98 ? -3.988 -5.913 4.954 1.00 97.44 98 LEU A C 1
ATOM 761 O O . LEU A 1 98 ? -4.870 -5.608 5.753 1.00 97.44 98 LEU A O 1
ATOM 765 N N . ASP A 1 99 ? -3.811 -7.156 4.524 1.00 98.25 99 ASP A N 1
ATOM 766 C CA . ASP A 1 99 ? -4.661 -8.256 4.970 1.00 98.25 99 ASP A CA 1
ATOM 767 C C . ASP A 1 99 ? -4.505 -8.493 6.481 1.00 98.25 99 ASP A C 1
ATOM 769 O O . ASP A 1 99 ? -5.502 -8.632 7.195 1.00 98.25 99 ASP A O 1
ATOM 773 N N . ARG A 1 100 ? -3.271 -8.410 7.002 1.00 98.19 100 ARG A N 1
ATOM 774 C CA . ARG A 1 100 ? -2.997 -8.475 8.449 1.00 98.19 100 ARG A CA 1
ATOM 775 C C . ARG A 1 100 ? -3.621 -7.311 9.215 1.00 98.19 100 ARG A C 1
ATOM 777 O O . ARG A 1 100 ? -4.225 -7.532 10.262 1.00 98.19 100 ARG A O 1
ATOM 784 N N . VAL A 1 101 ? -3.512 -6.085 8.703 1.00 98.19 101 VAL A N 1
ATOM 785 C CA . VAL A 1 101 ? -4.107 -4.902 9.345 1.00 98.19 101 VAL A CA 1
ATOM 786 C C . VAL A 1 101 ? -5.632 -4.974 9.346 1.00 98.19 101 VAL A C 1
ATOM 788 O O . VAL A 1 101 ? -6.244 -4.649 10.362 1.00 98.19 101 VAL A O 1
ATOM 791 N N . ARG A 1 102 ? -6.264 -5.466 8.271 1.00 98.25 102 ARG A N 1
ATOM 792 C CA . ARG A 1 102 ? -7.718 -5.703 8.257 1.00 98.25 102 ARG A CA 1
ATOM 793 C C . ARG A 1 102 ? -8.129 -6.715 9.321 1.00 98.25 102 ARG A C 1
ATOM 795 O O . ARG A 1 102 ? -9.048 -6.430 10.082 1.00 98.25 102 ARG A O 1
ATOM 802 N N . ALA A 1 103 ? -7.426 -7.845 9.418 1.00 98.38 103 ALA A N 1
ATOM 803 C CA . ALA A 1 103 ? -7.700 -8.851 10.442 1.00 98.38 103 ALA A CA 1
ATOM 804 C C . ALA A 1 103 ? -7.549 -8.277 11.863 1.00 98.38 103 ALA A C 1
ATOM 806 O O . ALA A 1 103 ? -8.431 -8.455 12.702 1.00 98.38 103 ALA A O 1
ATOM 807 N N . MET A 1 104 ? -6.477 -7.519 12.116 1.00 98.19 104 MET A N 1
ATOM 808 C CA . MET A 1 104 ? -6.243 -6.861 13.404 1.00 98.19 104 MET A CA 1
ATOM 809 C C . MET A 1 104 ? -7.325 -5.827 13.732 1.00 98.19 104 MET A C 1
ATOM 811 O O . MET A 1 104 ? -7.783 -5.758 14.870 1.00 98.19 104 MET A O 1
ATOM 815 N N . LYS A 1 105 ? -7.768 -5.045 12.741 1.00 98.00 105 LYS A N 1
ATOM 816 C CA . LYS A 1 105 ? -8.854 -4.076 12.910 1.00 98.00 105 LYS A CA 1
ATOM 817 C C . LYS A 1 105 ? -10.158 -4.776 13.292 1.00 98.00 105 LYS A C 1
ATOM 819 O O . LYS A 1 105 ? -10.806 -4.338 14.238 1.00 98.00 105 LYS A O 1
ATOM 824 N N . THR A 1 106 ? -10.522 -5.857 12.600 1.00 98.31 106 THR A N 1
ATOM 825 C CA . THR A 1 106 ? -11.717 -6.651 12.926 1.00 98.31 106 THR A CA 1
ATOM 826 C C . THR A 1 106 ? -11.652 -7.201 14.349 1.00 98.31 106 THR A C 1
ATOM 828 O O . THR A 1 106 ? -12.637 -7.133 15.081 1.00 98.31 106 THR A O 1
ATOM 831 N N . GLU A 1 107 ? -10.486 -7.685 14.776 1.00 98.12 107 GLU A N 1
ATOM 832 C CA . GLU A 1 107 ? -10.302 -8.179 16.140 1.00 98.12 107 GLU A CA 1
ATOM 833 C C . GLU A 1 107 ? -10.398 -7.055 17.185 1.00 98.12 107 GLU A C 1
ATOM 835 O O . GLU A 1 107 ? -11.071 -7.209 18.205 1.00 98.12 107 GLU A O 1
ATOM 840 N N . ALA A 1 108 ? -9.804 -5.889 16.914 1.00 97.38 108 ALA A N 1
ATOM 841 C CA . ALA A 1 108 ? -9.934 -4.716 17.774 1.00 97.38 108 ALA A CA 1
ATOM 842 C C . ALA A 1 108 ? -11.397 -4.260 17.902 1.00 97.38 108 ALA A C 1
ATOM 844 O O . ALA A 1 108 ? -11.844 -3.933 18.999 1.00 97.38 108 ALA A O 1
ATOM 845 N N . GLU A 1 109 ? -12.161 -4.272 16.807 1.00 97.31 109 GLU A N 1
ATOM 846 C CA . GLU A 1 109 ? -13.595 -3.960 16.809 1.00 97.31 109 GLU A CA 1
ATOM 847 C C . GLU A 1 109 ? -14.392 -4.968 17.641 1.00 97.31 109 GLU A C 1
ATOM 849 O O . GLU A 1 109 ? -15.192 -4.561 18.481 1.00 97.31 109 GLU A O 1
ATOM 854 N N . ARG A 1 110 ? -14.108 -6.265 17.494 1.00 97.50 110 ARG A N 1
ATOM 855 C CA . ARG A 1 110 ? -14.738 -7.329 18.285 1.00 97.50 110 ARG A CA 1
ATOM 856 C C . ARG A 1 110 ? -14.482 -7.160 19.788 1.00 97.50 110 ARG A C 1
ATOM 858 O O . ARG A 1 110 ? -15.403 -7.302 20.592 1.00 97.50 110 ARG A O 1
ATOM 865 N N . ILE A 1 111 ? -13.241 -6.865 20.180 1.00 95.75 111 ILE A N 1
ATOM 866 C CA . ILE A 1 111 ? -12.875 -6.639 21.587 1.00 95.75 111 ILE A CA 1
ATOM 867 C C . ILE A 1 111 ? -13.524 -5.353 22.116 1.00 95.75 111 ILE A C 1
ATOM 869 O O . ILE A 1 111 ? -14.015 -5.347 23.244 1.00 95.75 111 ILE A O 1
ATOM 873 N N . LEU A 1 112 ? -13.564 -4.282 21.314 1.00 95.06 112 LEU A N 1
ATOM 874 C CA . LEU A 1 112 ? -14.236 -3.034 21.684 1.00 95.06 112 LEU A CA 1
ATOM 875 C C . LEU A 1 112 ? -15.720 -3.255 21.961 1.00 95.06 112 LEU A C 1
ATOM 877 O O . LEU A 1 112 ? -16.182 -2.819 23.009 1.00 95.06 112 LEU A O 1
ATOM 881 N N . SER A 1 113 ? -16.440 -3.967 21.091 1.00 93.31 113 SER A N 1
ATOM 882 C CA . SER A 1 113 ? -17.861 -4.266 21.309 1.00 93.31 113 SER A CA 1
ATOM 883 C C . SER A 1 113 ? -18.090 -5.026 22.616 1.00 93.31 113 SER A C 1
ATOM 885 O O . SER A 1 113 ? -18.954 -4.646 23.401 1.00 93.31 113 SER A O 1
ATOM 887 N N . LYS A 1 114 ? -17.249 -6.024 22.919 1.00 92.12 114 LYS A N 1
ATOM 888 C CA . LYS A 1 114 ? -17.325 -6.753 24.194 1.00 92.12 114 LYS A CA 1
ATOM 889 C C . LYS A 1 114 ? -17.058 -5.847 25.404 1.00 92.12 114 LYS A C 1
ATOM 891 O O . LYS A 1 114 ? -17.779 -5.908 26.392 1.00 92.12 114 LYS A O 1
ATOM 896 N N . LEU A 1 115 ? -16.052 -4.974 25.324 1.00 90.75 115 LEU A N 1
ATOM 897 C CA . LEU A 1 115 ? -15.769 -4.003 26.387 1.00 90.75 115 LEU A CA 1
ATOM 898 C C . LEU A 1 115 ? -16.916 -3.003 26.573 1.00 90.75 115 LEU A C 1
ATOM 900 O O . LEU A 1 115 ? -17.186 -2.589 27.696 1.00 90.75 115 LEU A O 1
ATOM 904 N N . GLU A 1 116 ? -17.584 -2.594 25.496 1.00 90.50 116 GLU A N 1
ATOM 905 C CA . GLU A 1 116 ? -18.739 -1.695 25.563 1.00 90.50 116 GLU A CA 1
ATOM 906 C C . GLU A 1 116 ? -19.939 -2.352 26.258 1.00 90.50 116 GLU A C 1
ATOM 908 O O . GLU A 1 116 ? -20.633 -1.671 27.018 1.00 90.50 116 GLU A O 1
ATOM 913 N N . GLU A 1 117 ? -20.151 -3.654 26.048 1.00 88.81 117 GLU A N 1
ATOM 914 C CA . GLU A 1 117 ? -21.133 -4.468 26.775 1.00 88.81 117 GLU A CA 1
ATOM 915 C C . GLU A 1 117 ? -20.765 -4.597 28.261 1.00 88.81 117 GLU A C 1
ATOM 917 O O . GLU A 1 117 ? -21.567 -4.227 29.121 1.00 88.81 117 GLU A O 1
ATOM 922 N N . ASP A 1 118 ? -19.534 -5.021 28.569 1.00 86.50 118 ASP A N 1
ATOM 923 C CA . ASP A 1 118 ? -19.044 -5.226 29.942 1.00 86.50 118 ASP A CA 1
ATOM 924 C C . ASP A 1 118 ? -19.059 -3.925 30.772 1.00 86.50 118 ASP A C 1
ATOM 926 O O . ASP A 1 118 ? -19.304 -3.933 31.981 1.00 86.50 118 ASP A O 1
ATOM 930 N N . LEU A 1 119 ? -18.813 -2.780 30.124 1.00 84.62 119 LEU A N 1
ATOM 931 C CA . LEU A 1 119 ? -18.840 -1.453 30.746 1.00 84.62 119 LEU A CA 1
ATOM 932 C C . LEU A 1 119 ? -20.239 -0.814 30.780 1.00 84.62 119 LEU A C 1
ATOM 934 O O . LEU A 1 119 ? -20.382 0.281 31.334 1.00 84.62 119 LEU A O 1
ATOM 938 N N . GLY A 1 120 ? -21.258 -1.439 30.180 1.00 81.19 120 GLY A N 1
ATOM 939 C CA . GLY A 1 120 ? -22.610 -0.876 30.074 1.00 81.19 120 GLY A CA 1
ATOM 940 C C . GLY A 1 120 ? -22.682 0.415 29.245 1.00 81.19 120 GLY A C 1
ATOM 941 O O . GLY A 1 120 ? -23.539 1.269 29.476 1.00 81.19 120 GLY A O 1
ATOM 942 N N . ILE A 1 121 ? -21.763 0.606 28.295 1.00 75.38 121 ILE A N 1
ATOM 943 C CA . ILE A 1 121 ? -21.712 1.793 27.423 1.00 75.38 121 ILE A CA 1
ATOM 944 C C . ILE A 1 121 ? -22.811 1.725 26.352 1.00 75.38 121 ILE A C 1
ATOM 946 O O . ILE A 1 121 ? -23.365 2.763 25.964 1.00 75.38 121 ILE A O 1
ATOM 950 N N . THR A 1 122 ? -23.157 0.516 25.906 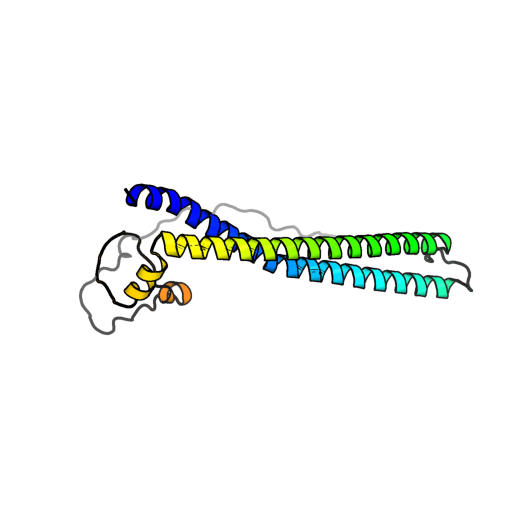1.00 60.81 122 THR A N 1
ATOM 951 C CA . THR A 1 122 ? -24.214 0.259 24.918 1.00 60.81 122 THR A CA 1
ATOM 952 C C . THR A 1 122 ? -25.587 0.735 25.413 1.00 60.81 122 THR A C 1
ATOM 954 O O . THR A 1 122 ? -26.276 1.455 24.693 1.00 60.81 122 THR A O 1
ATOM 957 N N . SER A 1 123 ? -25.940 0.490 26.680 1.00 52.06 123 SER A N 1
ATOM 958 C CA . SER A 1 123 ? -27.211 0.940 27.284 1.00 52.06 123 SER A CA 1
ATOM 959 C C . SER A 1 123 ? -27.237 2.432 27.653 1.00 52.06 123 SER A C 1
ATOM 961 O O . SER A 1 123 ? -28.283 3.082 27.594 1.00 52.06 123 SER A O 1
ATOM 963 N N . ALA A 1 124 ? -26.083 3.028 27.969 1.00 51.38 124 ALA A N 1
ATOM 964 C CA . ALA A 1 124 ? -25.978 4.453 28.291 1.00 51.38 124 ALA A CA 1
ATOM 965 C C . ALA A 1 124 ? -26.137 5.377 27.069 1.00 51.38 124 ALA A C 1
ATOM 967 O O . ALA A 1 124 ? -26.315 6.589 27.218 1.00 51.38 124 ALA A O 1
ATOM 968 N N . THR A 1 125 ? -26.020 4.850 25.849 1.00 47.94 125 THR A N 1
ATOM 969 C CA . THR A 1 125 ? -26.110 5.656 24.620 1.00 47.94 125 THR A CA 1
ATOM 970 C C . THR A 1 125 ? -27.541 5.719 24.087 1.00 47.94 125 THR A C 1
ATOM 972 O O . THR A 1 125 ? -27.964 6.796 23.673 1.00 47.94 125 THR A O 1
ATOM 975 N N . GLU A 1 126 ? -28.335 4.655 24.243 1.00 43.53 126 GLU A N 1
ATOM 976 C CA . GLU A 1 126 ? -29.780 4.700 23.968 1.00 43.53 126 GLU A CA 1
ATOM 977 C C . GLU A 1 126 ? -30.539 5.566 24.986 1.00 43.53 126 GLU A C 1
ATOM 979 O O . GLU A 1 126 ? -31.377 6.387 24.605 1.00 43.53 126 GLU A O 1
ATOM 984 N N . ALA A 1 127 ? -30.158 5.517 26.269 1.00 44.47 127 ALA A N 1
ATOM 985 C CA . ALA A 1 127 ? -30.738 6.372 27.310 1.00 44.47 127 ALA A CA 1
ATOM 986 C C . ALA A 1 127 ? -30.454 7.883 27.118 1.00 44.47 127 ALA A C 1
ATOM 988 O O . ALA A 1 127 ? -31.181 8.727 27.648 1.00 44.47 127 ALA A O 1
ATOM 989 N N . ARG A 1 128 ? -29.435 8.251 26.323 1.00 44.84 128 ARG A N 1
ATOM 990 C CA . ARG A 1 128 ? -29.070 9.651 26.014 1.00 44.84 128 ARG A CA 1
ATOM 991 C C . ARG A 1 128 ? -29.883 10.286 24.883 1.00 44.84 128 ARG A C 1
ATOM 993 O O . ARG A 1 128 ? -29.655 11.450 24.559 1.00 44.84 128 ARG A O 1
ATOM 1000 N N . THR A 1 129 ? -30.852 9.567 24.319 1.00 42.53 129 THR A N 1
ATOM 1001 C CA . THR A 1 129 ? -31.905 10.178 23.488 1.00 42.53 129 THR A CA 1
ATOM 1002 C C . THR A 1 129 ? -32.984 10.868 24.325 1.00 42.53 129 THR A C 1
ATOM 1004 O O . THR A 1 129 ? -33.767 11.654 23.794 1.00 42.53 129 THR A O 1
ATOM 1007 N N . THR A 1 130 ? -32.975 10.681 25.649 1.00 43.81 130 THR A N 1
ATOM 1008 C CA . THR A 1 130 ? -33.712 11.557 26.560 1.00 43.81 130 THR A CA 1
ATOM 1009 C C . THR A 1 130 ? -32.820 12.739 26.958 1.00 43.81 130 THR A C 1
ATOM 1011 O O . THR A 1 130 ? -31.668 12.535 27.354 1.00 43.81 130 THR A O 1
ATOM 1014 N N . PRO A 1 131 ? -33.287 13.998 26.854 1.00 41.28 131 PRO A N 1
ATOM 1015 C CA . PRO A 1 131 ? -32.505 15.150 27.277 1.00 41.28 131 PRO A CA 1
ATOM 1016 C C . PRO A 1 131 ? -32.494 15.211 28.809 1.00 41.28 131 PRO A C 1
ATOM 1018 O O . PRO A 1 131 ? -33.230 15.986 29.423 1.00 41.28 131 PRO A O 1
ATOM 1021 N N . SER A 1 132 ? -31.654 14.396 29.451 1.00 43.16 132 SER A N 1
ATOM 1022 C CA . SER A 1 132 ? -31.390 14.530 30.878 1.00 43.16 132 SER A CA 1
ATOM 1023 C C . SER A 1 132 ? -30.570 15.801 31.098 1.00 43.16 132 SER A C 1
ATOM 1025 O O . SER A 1 132 ? -29.367 15.866 30.830 1.00 43.16 132 SER A O 1
ATOM 1027 N N . LYS A 1 133 ? -31.252 16.840 31.580 1.00 50.38 133 LYS A N 1
ATOM 1028 C CA . LYS A 1 133 ? -30.651 18.032 32.174 1.00 50.38 133 LYS A CA 1
ATOM 1029 C C . LYS A 1 133 ? -29.820 17.607 33.389 1.00 50.38 133 LYS A C 1
ATOM 1031 O O . LYS A 1 133 ? -30.334 17.564 34.499 1.00 50.38 133 LYS A O 1
ATOM 1036 N N . SER A 1 134 ? -28.542 17.309 33.199 1.00 43.66 134 SER A N 1
ATOM 1037 C CA . SER A 1 134 ? -27.601 17.219 34.314 1.00 43.66 134 SER A CA 1
ATOM 1038 C C . SER A 1 134 ? -26.283 17.880 33.945 1.00 43.66 134 SER A C 1
ATOM 1040 O O . SER A 1 134 ? -25.590 17.521 32.995 1.00 43.66 134 SER A O 1
ATOM 1042 N N . SER A 1 135 ? -26.017 18.915 34.717 1.00 50.44 135 SER A N 1
ATOM 1043 C CA . SER A 1 135 ? -24.959 19.901 34.667 1.00 50.44 135 SER A CA 1
ATOM 1044 C C . SER A 1 135 ? -23.549 19.372 34.952 1.00 50.44 135 SER A C 1
ATOM 1046 O O . SER A 1 135 ? -23.344 18.515 35.805 1.00 50.44 135 SER A O 1
ATOM 1048 N N . SER A 1 136 ? -22.586 20.094 34.368 1.00 46.12 136 SER A N 1
ATOM 1049 C CA . SER A 1 136 ? -21.227 20.377 34.863 1.00 46.12 136 SER A CA 1
ATOM 1050 C C . SER A 1 136 ? -20.059 19.466 34.438 1.00 46.12 136 SER A C 1
ATOM 1052 O O . SER A 1 136 ? -19.808 18.388 34.959 1.00 46.12 136 SER A O 1
ATOM 1054 N N . SER A 1 137 ? -19.260 20.007 33.515 1.00 45.72 137 SER A N 1
ATOM 1055 C CA . SER A 1 137 ? -17.792 19.961 33.523 1.00 45.72 137 SER A CA 1
ATOM 1056 C C . SER A 1 137 ? -17.327 21.089 32.591 1.00 45.72 137 SER A C 1
ATOM 1058 O O . SER A 1 137 ? -17.524 21.028 31.376 1.00 45.72 137 SER A O 1
ATOM 1060 N N . GLY A 1 138 ? -16.852 22.184 33.192 1.00 50.16 138 GLY A N 1
ATOM 1061 C CA . GLY A 1 138 ? -16.720 23.536 32.631 1.00 50.16 138 GLY A CA 1
ATOM 1062 C C . GLY A 1 138 ? -15.708 23.735 31.500 1.00 50.16 138 GLY A C 1
ATOM 1063 O O . GLY A 1 138 ? -14.803 24.551 31.623 1.00 50.16 138 GLY A O 1
ATOM 1064 N N . ARG A 1 139 ? -15.879 23.052 30.366 1.00 59.03 139 ARG A N 1
ATOM 1065 C CA . ARG A 1 139 ? -15.209 23.430 29.114 1.00 59.03 139 ARG A CA 1
ATOM 1066 C C . ARG A 1 139 ? -16.189 24.196 28.226 1.00 59.03 139 ARG A C 1
ATOM 1068 O O . ARG A 1 139 ? -17.223 23.618 27.879 1.00 59.03 139 ARG A O 1
ATOM 1075 N N . PRO A 1 140 ? -15.897 25.449 27.826 1.00 55.75 140 PRO A N 1
ATOM 1076 C CA . PRO A 1 140 ? -16.716 26.141 26.841 1.00 55.75 140 PRO A CA 1
ATOM 1077 C C . PRO A 1 140 ? -16.637 25.362 25.524 1.00 55.75 140 PRO A C 1
ATOM 1079 O O . PRO A 1 140 ? -15.622 25.371 24.833 1.00 55.75 140 PRO A O 1
ATOM 1082 N N . ARG A 1 141 ? -17.694 24.613 25.200 1.00 73.56 141 ARG A N 1
ATOM 1083 C CA . ARG A 1 141 ? -17.805 23.915 23.919 1.00 73.56 141 ARG A CA 1
ATOM 1084 C C . ARG A 1 141 ? -18.419 24.873 22.913 1.00 73.56 141 ARG A C 1
ATOM 1086 O O . ARG A 1 141 ? -19.592 25.218 23.021 1.00 73.56 141 ARG A O 1
ATOM 1093 N N . ILE A 1 142 ? -17.617 25.286 21.937 1.00 76.50 142 ILE A N 1
ATOM 1094 C CA . ILE A 1 142 ? -18.105 25.999 20.757 1.00 76.50 142 ILE A CA 1
ATOM 1095 C C . ILE A 1 142 ? -19.032 25.027 20.009 1.00 76.50 142 ILE A C 1
ATOM 1097 O O . ILE A 1 142 ? -18.579 23.938 19.648 1.00 76.50 142 ILE A O 1
ATOM 1101 N N . PRO A 1 143 ? -20.321 25.356 19.795 1.00 81.12 143 PRO A N 1
ATOM 1102 C CA . PRO A 1 143 ? -21.218 24.491 19.037 1.00 81.12 143 PRO A CA 1
ATOM 1103 C C . PRO A 1 143 ? -20.626 24.183 17.659 1.00 81.12 143 PRO A C 1
ATOM 1105 O O . PRO A 1 143 ? -20.112 25.090 17.007 1.00 81.12 143 PRO A O 1
ATOM 1108 N N . LEU A 1 144 ? -20.733 22.936 17.184 1.00 73.88 144 LEU A N 1
ATOM 1109 C CA . LEU A 1 144 ? -20.138 22.506 15.908 1.00 73.88 144 LEU A CA 1
ATOM 1110 C C . LEU A 1 144 ? -20.547 23.423 14.745 1.00 73.88 144 LEU A C 1
ATOM 1112 O O . LEU A 1 144 ? -19.723 23.792 13.918 1.00 73.88 144 LEU A O 1
ATOM 1116 N N . ARG A 1 145 ? -21.805 23.879 14.741 1.00 73.19 145 ARG A N 1
ATOM 1117 C CA . ARG A 1 145 ? -22.316 24.846 13.761 1.00 73.19 145 ARG A CA 1
ATOM 1118 C C . ARG A 1 145 ? -21.584 26.193 13.815 1.00 73.19 145 ARG A C 1
ATOM 1120 O O . ARG A 1 145 ? -21.330 26.779 12.772 1.00 73.19 145 ARG A O 1
ATOM 1127 N N . SER A 1 146 ? -21.248 26.674 15.010 1.00 81.38 146 SER A N 1
ATOM 1128 C CA . SER A 1 146 ? -20.493 27.915 15.220 1.00 81.38 146 SER A CA 1
ATOM 1129 C C . SER A 1 146 ? -19.012 27.764 14.876 1.00 81.38 146 SER A C 1
ATOM 1131 O O . SER A 1 146 ? -18.385 28.745 14.502 1.00 81.38 146 SER A O 1
ATOM 1133 N N . PHE A 1 147 ? -18.454 26.557 14.995 1.00 80.25 147 PHE A N 1
ATOM 1134 C CA . PHE A 1 147 ? -17.090 26.261 14.556 1.00 80.25 147 PHE A CA 1
ATOM 1135 C C . PHE A 1 147 ? -17.005 26.173 13.028 1.00 80.25 147 PHE A C 1
ATOM 1137 O O . PHE A 1 147 ? -16.188 26.849 12.417 1.00 80.25 147 PHE A O 1
ATOM 1144 N N . LEU A 1 148 ? -17.894 25.392 12.408 1.00 77.19 148 LEU A N 1
ATOM 1145 C CA . LEU A 1 148 ? -17.894 25.161 10.961 1.00 77.19 148 LEU A CA 1
ATOM 1146 C C . LEU A 1 148 ? -18.291 26.400 10.151 1.00 77.19 148 LEU A C 1
ATOM 1148 O O . LEU A 1 148 ? -17.785 26.595 9.053 1.00 77.19 148 LEU A O 1
ATOM 1152 N N . PHE A 1 149 ? -19.199 27.231 10.671 1.00 85.94 149 PHE A N 1
ATOM 1153 C CA . PHE A 1 149 ? -19.771 28.356 9.917 1.00 85.94 149 PHE A CA 1
ATOM 1154 C C . PHE A 1 149 ? -19.566 29.722 10.582 1.00 85.94 149 PHE A C 1
ATOM 1156 O O . PHE A 1 149 ? -20.129 30.718 10.123 1.00 85.94 149 PHE A O 1
ATOM 1163 N N . GLY A 1 150 ? -18.791 29.779 11.668 1.00 80.12 150 GLY A N 1
ATOM 1164 C CA . GLY A 1 150 ? -18.656 30.978 12.492 1.00 80.12 150 GLY A CA 1
ATOM 1165 C C . GLY A 1 150 ? -19.935 31.326 13.269 1.00 80.12 150 GLY A C 1
ATOM 1166 O O . GLY A 1 150 ? -21.033 30.821 13.012 1.00 80.12 150 GLY A O 1
ATOM 1167 N N . VAL A 1 151 ? -19.817 32.232 14.245 1.00 76.94 151 VAL A N 1
ATOM 1168 C CA . VAL A 1 151 ? -20.987 32.845 14.893 1.00 76.94 151 VAL A CA 1
ATOM 1169 C C . VAL A 1 151 ? -21.507 33.990 14.024 1.00 76.94 151 VAL A C 1
ATOM 1171 O O . VAL A 1 151 ? -20.803 34.961 13.761 1.00 76.94 151 VAL A O 1
ATOM 1174 N N . LYS A 1 152 ? -22.766 33.913 13.578 1.00 71.31 152 LYS A N 1
ATOM 1175 C CA . LYS A 1 152 ? -23.427 35.073 12.967 1.00 71.31 152 LYS A CA 1
ATOM 1176 C C . LYS A 1 152 ? -23.710 36.093 14.067 1.00 71.31 152 LYS A C 1
ATOM 1178 O O . LYS A 1 152 ? -24.578 35.858 14.905 1.00 71.31 152 LYS A O 1
ATOM 1183 N N . LEU A 1 153 ? -23.001 37.223 14.059 1.00 58.03 153 LEU A N 1
ATOM 1184 C CA . LEU A 1 153 ? -23.339 38.372 14.898 1.00 58.03 153 LEU A CA 1
ATOM 1185 C C . LEU A 1 153 ? -24.750 38.832 14.522 1.00 58.03 153 LEU A C 1
ATOM 1187 O O . LEU A 1 153 ? -24.979 39.403 13.454 1.00 58.03 153 LEU A O 1
ATOM 1191 N N . LYS A 1 154 ? -25.730 38.522 15.373 1.00 57.03 154 LYS A N 1
ATOM 1192 C CA . LYS A 1 154 ? -27.106 38.969 15.181 1.00 57.03 154 LYS A CA 1
ATOM 1193 C C . LYS A 1 154 ? -27.095 40.483 15.389 1.00 57.03 154 LYS A C 1
ATOM 1195 O O . LYS A 1 154 ? -26.912 40.955 16.505 1.00 57.03 154 LYS A O 1
ATOM 1200 N N . LYS A 1 155 ? -27.224 41.249 14.303 1.00 50.72 155 LYS A N 1
ATOM 1201 C CA . LYS A 1 155 ? -27.332 42.712 14.344 1.00 50.72 155 LYS A CA 1
ATOM 1202 C C . LYS A 1 155 ? -28.541 43.051 15.221 1.00 50.72 155 LYS A C 1
ATOM 1204 O O . LYS A 1 155 ? -29.678 42.856 14.791 1.00 50.72 155 LYS A O 1
ATOM 1209 N N . HIS A 1 156 ? -28.299 43.491 16.456 1.00 44.34 156 HIS A N 1
ATOM 1210 C CA . HIS A 1 156 ? -29.327 44.011 17.354 1.00 44.34 156 HIS A CA 1
ATOM 1211 C C . HIS A 1 156 ? -29.853 45.322 16.761 1.00 44.34 156 HIS A C 1
ATOM 1213 O O . HIS A 1 156 ? -29.412 46.420 17.087 1.00 44.34 156 HIS A O 1
ATOM 1219 N N . SER A 1 157 ? -30.774 45.194 15.807 1.00 48.44 157 SER A N 1
ATOM 1220 C CA . SER A 1 157 ? -31.658 46.278 15.420 1.00 48.44 157 SER A CA 1
ATOM 1221 C C . SER A 1 157 ? -32.557 46.562 16.620 1.00 48.44 157 SER A C 1
ATOM 1223 O O . SER A 1 157 ? -33.279 45.671 17.063 1.00 48.44 157 SER A O 1
ATOM 1225 N N . LYS A 1 158 ? -32.491 47.806 17.108 1.00 46.50 158 LYS A N 1
ATOM 1226 C CA . LYS A 1 158 ? -33.246 48.395 18.227 1.00 46.50 158 LYS A CA 1
ATOM 1227 C C . LYS A 1 158 ? -32.707 48.085 19.634 1.00 46.50 158 LYS A C 1
ATOM 1229 O O . LYS A 1 158 ? -33.245 47.238 20.326 1.00 46.50 158 LYS A O 1
ATOM 1234 N N . GLN A 1 159 ? -31.720 48.863 20.084 1.00 38.09 159 GLN A N 1
ATOM 1235 C CA . GLN A 1 159 ? -31.872 49.701 21.285 1.00 38.09 159 GLN A CA 1
ATOM 1236 C C . GLN A 1 159 ? -30.762 50.758 21.317 1.00 38.09 159 GLN A C 1
ATOM 1238 O O . GLN A 1 159 ? -29.593 50.488 21.563 1.00 38.09 159 GLN A O 1
ATOM 1243 N N . LYS A 1 160 ? -31.166 51.986 21.007 1.00 47.94 160 LYS A N 1
ATOM 1244 C CA . LYS A 1 160 ? -30.419 53.217 21.227 1.00 47.94 160 LYS A CA 1
ATOM 1245 C C . LYS A 1 160 ? -30.468 53.472 22.734 1.00 47.94 160 LYS A C 1
ATOM 1247 O O . LYS A 1 160 ? -31.548 53.806 23.200 1.00 47.94 160 LYS A O 1
ATOM 1252 N N . GLN A 1 161 ? -29.370 53.274 23.468 1.00 43.59 161 GLN A N 1
ATOM 1253 C CA . GLN A 1 161 ? -29.051 53.975 24.724 1.00 43.59 161 GLN A CA 1
ATOM 1254 C C . GLN A 1 161 ? -27.688 53.532 25.288 1.00 43.59 161 GLN A C 1
ATOM 1256 O O . GLN A 1 161 ? -27.348 52.356 25.273 1.00 43.59 161 GLN A O 1
ATOM 1261 N N . SER A 1 162 ? -26.959 54.539 25.772 1.00 39.78 162 SER A N 1
ATOM 1262 C CA . SER A 1 162 ? -25.708 54.542 26.541 1.00 39.78 162 SER A CA 1
ATOM 1263 C C . SER A 1 162 ? -24.428 54.004 25.888 1.00 39.78 162 SER A C 1
ATOM 1265 O O . SER A 1 162 ? -24.188 52.809 25.766 1.00 39.78 162 SER A O 1
ATOM 1267 N N . ALA A 1 163 ? -23.582 54.973 25.547 1.00 55.28 163 ALA A N 1
ATOM 1268 C CA . ALA A 1 163 ? -22.146 54.901 25.344 1.00 55.28 163 ALA A CA 1
ATOM 1269 C C . ALA A 1 163 ? -21.400 53.857 26.200 1.00 55.28 163 ALA A C 1
ATOM 1271 O O . ALA A 1 163 ? -21.406 53.922 27.426 1.00 55.28 163 ALA A O 1
ATOM 1272 N N . SER A 1 164 ? -20.647 52.991 25.523 1.00 49.75 164 SER A N 1
ATOM 1273 C CA . SER A 1 164 ? -19.414 52.375 26.032 1.00 49.75 164 SER A CA 1
ATOM 1274 C C . SER A 1 164 ? -18.543 51.916 24.852 1.00 49.75 164 SER A C 1
ATOM 1276 O O . SER A 1 164 ? -18.271 50.738 24.638 1.00 49.75 164 SER A O 1
ATOM 1278 N N . SER A 1 165 ? -18.122 52.875 24.019 1.00 54.22 165 SER A N 1
ATOM 1279 C CA . SER A 1 165 ? -17.059 52.627 23.040 1.00 54.22 165 SER A CA 1
ATOM 1280 C C . SER A 1 165 ? -15.726 52.533 23.784 1.00 54.22 165 SER A C 1
ATOM 1282 O O . SER A 1 165 ? -15.260 53.520 24.350 1.00 54.22 165 SER A O 1
ATOM 1284 N N . LEU A 1 166 ? -15.107 51.352 23.772 1.00 54.78 166 LEU A N 1
ATOM 1285 C CA . LEU A 1 166 ? -13.799 51.073 24.385 1.00 54.78 166 LEU A CA 1
ATOM 1286 C C . LEU A 1 166 ? -12.612 51.722 23.642 1.00 54.78 166 LEU A C 1
ATOM 1288 O O . LEU A 1 166 ? -11.464 51.475 23.991 1.00 54.78 166 LEU A O 1
ATOM 1292 N N . PHE A 1 167 ? -12.863 52.559 22.631 1.00 50.84 167 PHE A N 1
ATOM 1293 C CA . PHE A 1 167 ? -11.820 53.201 21.821 1.00 50.84 167 PHE A CA 1
ATOM 1294 C C . PHE A 1 167 ? -11.565 54.674 22.172 1.00 50.84 167 PHE A C 1
ATOM 1296 O O . PHE A 1 167 ? -10.905 55.375 21.413 1.00 50.84 167 PHE A O 1
ATOM 1303 N N . SER A 1 168 ? -12.062 55.166 23.311 1.00 48.91 168 SER A N 1
ATOM 1304 C CA . SER A 1 168 ? -12.001 56.598 23.642 1.00 48.91 168 SER A CA 1
ATOM 1305 C C . SER A 1 168 ? -10.818 57.033 24.526 1.00 48.91 168 SER A C 1
ATOM 1307 O O . SER A 1 168 ? -10.856 58.140 25.054 1.00 48.91 168 SER A O 1
ATOM 1309 N N . CYS A 1 169 ? -9.773 56.211 24.696 1.00 46.62 169 CYS A N 1
ATOM 1310 C CA . CYS A 1 169 ? -8.723 56.465 25.699 1.00 46.62 169 CYS A CA 1
ATOM 1311 C C . CYS A 1 169 ? -7.279 56.513 25.167 1.00 46.62 169 CYS A C 1
ATOM 1313 O O . CYS A 1 169 ? -6.368 56.174 25.915 1.00 46.62 169 CYS A O 1
ATOM 1315 N N . VAL A 1 170 ? -7.033 56.950 23.925 1.00 47.06 170 VAL A N 1
ATOM 1316 C CA . VAL A 1 170 ? -5.680 5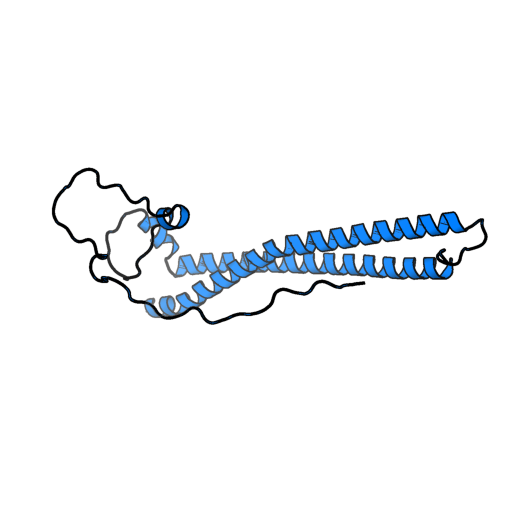7.384 23.516 1.00 47.06 170 VAL A CA 1
ATOM 1317 C C . VAL A 1 170 ? -5.788 58.596 22.582 1.00 47.06 170 VAL A C 1
ATOM 1319 O O . VAL A 1 170 ? -6.097 58.459 21.401 1.00 47.06 170 VAL A O 1
ATOM 1322 N N . SER A 1 171 ? -5.573 59.790 23.136 1.00 50.94 171 SER A N 1
ATOM 1323 C CA . SER A 1 171 ? -5.435 61.059 22.397 1.00 50.94 171 SER A CA 1
ATOM 1324 C C . SER A 1 171 ? -3.944 61.319 22.038 1.00 50.94 171 SER A C 1
ATOM 1326 O O . SER A 1 171 ? -3.101 60.478 22.341 1.00 50.94 171 SER A O 1
ATOM 1328 N N . PRO A 1 172 ? -3.593 62.417 21.338 1.00 47.31 172 PRO A N 1
ATOM 1329 C CA . PRO A 1 172 ? -2.892 62.449 20.054 1.00 47.31 172 PRO A CA 1
ATOM 1330 C C . PRO A 1 172 ? -1.348 62.538 20.148 1.00 47.31 172 PRO A C 1
ATOM 1332 O O . PRO A 1 172 ? -0.776 62.849 21.186 1.00 47.31 172 PRO A O 1
ATOM 1335 N N . SER A 1 173 ? -0.694 62.281 19.011 1.00 45.53 173 SER A N 1
ATOM 1336 C CA . SER A 1 173 ? 0.754 62.253 18.717 1.00 45.53 173 SER A CA 1
ATOM 1337 C C . SER A 1 173 ? 1.593 63.433 19.254 1.00 45.53 173 SER A C 1
ATOM 1339 O O . SER A 1 173 ? 1.085 64.551 19.342 1.00 45.53 173 SER A O 1
ATOM 1341 N N . PRO A 1 174 ? 2.924 63.252 19.421 1.00 46.72 174 PRO A N 1
ATOM 1342 C CA . PRO A 1 174 ? 3.832 63.982 18.523 1.00 46.72 174 PRO A CA 1
ATOM 1343 C C . PRO A 1 174 ? 5.091 63.212 18.053 1.00 46.72 174 PRO A C 1
ATOM 1345 O O . PRO A 1 174 ? 5.606 62.314 18.706 1.00 46.72 174 PRO A O 1
ATOM 1348 N N . ALA A 1 175 ? 5.540 63.627 16.865 1.00 50.25 175 ALA A N 1
ATOM 1349 C CA . ALA A 1 175 ? 6.749 63.327 16.091 1.00 50.25 175 ALA A CA 1
ATOM 1350 C C . ALA A 1 175 ? 7.959 62.648 16.771 1.00 50.25 175 ALA A C 1
ATOM 1352 O O . ALA A 1 175 ? 8.531 63.218 17.690 1.00 50.25 175 ALA A O 1
ATOM 1353 N N . LEU A 1 176 ? 8.486 61.578 16.147 1.00 47.41 176 LEU A N 1
ATOM 1354 C CA . LEU A 1 176 ? 9.932 61.312 16.061 1.00 47.41 176 LEU A CA 1
ATOM 1355 C C . LEU A 1 176 ? 10.313 60.636 14.722 1.00 47.41 176 LEU A C 1
ATOM 1357 O O . LEU A 1 176 ? 9.872 59.544 14.383 1.00 47.41 176 LEU A O 1
ATOM 1361 N N . GLN A 1 177 ? 11.095 61.401 13.958 1.00 43.44 177 GLN A N 1
ATOM 1362 C CA . GLN A 1 177 ? 12.070 61.086 12.906 1.00 43.44 177 GLN A CA 1
ATOM 1363 C C . GLN A 1 177 ? 12.067 59.709 12.216 1.00 43.44 177 GLN A C 1
ATOM 1365 O O . GLN A 1 177 ? 12.469 58.685 12.761 1.00 43.44 177 GLN A O 1
ATOM 1370 N N . LYS A 1 178 ? 11.820 59.759 10.899 1.00 45.34 178 LYS A N 1
ATOM 1371 C CA . LYS A 1 178 ? 12.335 58.793 9.923 1.00 45.34 178 LYS A CA 1
ATOM 1372 C C . LYS A 1 178 ? 13.870 58.800 9.945 1.00 45.34 178 LYS A C 1
ATOM 1374 O O . LYS A 1 178 ? 14.479 59.719 9.403 1.00 45.34 178 LYS A O 1
ATOM 1379 N N . GLN A 1 179 ? 14.483 57.740 10.456 1.00 47.28 179 GLN A N 1
ATOM 1380 C CA . GLN A 1 179 ? 15.783 57.281 9.976 1.00 47.28 179 GLN A CA 1
ATOM 1381 C C . GLN A 1 179 ? 15.787 55.762 9.870 1.00 47.28 179 GLN A C 1
ATOM 1383 O O . GLN A 1 179 ? 15.714 55.062 10.872 1.00 47.28 179 GLN A O 1
ATOM 1388 N N . SER A 1 180 ? 15.858 55.276 8.633 1.00 35.09 180 SER A N 1
ATOM 1389 C CA . SER A 1 180 ? 16.612 54.088 8.219 1.00 35.09 180 SER A CA 1
ATOM 1390 C C . SER A 1 180 ? 16.481 53.982 6.702 1.00 35.09 180 SER A C 1
ATOM 1392 O O . SER A 1 180 ? 15.517 53.457 6.152 1.00 35.09 180 SER A O 1
ATOM 1394 N N . SER A 1 181 ? 17.445 54.602 6.028 1.00 46.78 181 SER A N 1
ATOM 1395 C CA . SER A 1 181 ? 17.886 54.243 4.685 1.00 46.78 181 SER A CA 1
ATOM 1396 C C . SER A 1 181 ? 18.257 52.765 4.643 1.00 46.78 181 SER A C 1
ATOM 1398 O O . SER A 1 181 ? 18.883 52.325 5.594 1.00 46.78 181 SER A O 1
ATOM 1400 N N . TYR A 1 182 ? 17.972 52.050 3.550 1.00 40.16 182 TYR A N 1
ATOM 1401 C CA . TYR A 1 182 ? 18.952 51.167 2.903 1.00 40.16 182 TYR A CA 1
ATOM 1402 C C . TYR A 1 182 ? 18.451 50.670 1.526 1.00 40.16 182 TYR A C 1
ATOM 1404 O O . TYR A 1 182 ? 17.382 50.085 1.397 1.00 40.16 182 TYR A O 1
ATOM 1412 N N . ILE A 1 183 ? 19.307 50.939 0.531 1.00 44.22 183 ILE A N 1
ATOM 1413 C CA . ILE A 1 183 ? 19.641 50.161 -0.678 1.00 44.22 183 ILE A CA 1
ATOM 1414 C C . ILE A 1 183 ? 18.587 50.056 -1.794 1.00 44.22 183 ILE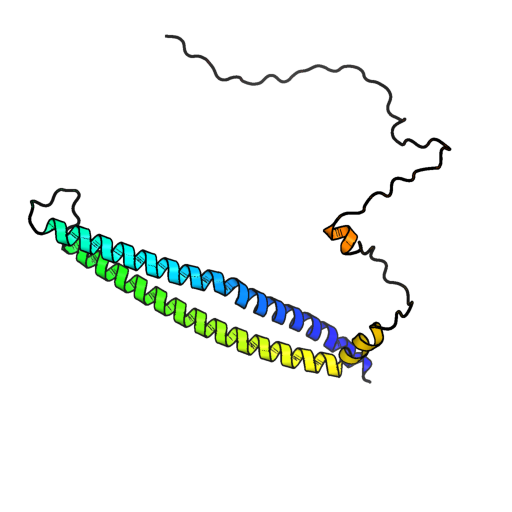 A C 1
ATOM 1416 O O . ILE A 1 183 ? 17.663 49.250 -1.757 1.00 44.22 183 ILE A O 1
ATOM 1420 N N . LYS A 1 184 ? 18.846 50.794 -2.884 1.00 46.34 184 LYS A N 1
ATOM 1421 C CA . LYS A 1 184 ? 18.449 50.418 -4.250 1.00 46.34 184 LYS A CA 1
ATOM 1422 C C . LYS A 1 184 ? 19.701 49.960 -5.022 1.00 46.34 184 LYS A C 1
ATOM 1424 O O . LYS A 1 184 ? 20.727 50.629 -4.900 1.00 46.34 184 LYS A O 1
ATOM 1429 N N . PRO A 1 185 ? 19.635 48.864 -5.799 1.00 45.56 185 PRO A N 1
ATOM 1430 C CA . PRO A 1 185 ? 20.748 48.381 -6.612 1.00 45.56 185 PRO A CA 1
ATOM 1431 C C . PRO A 1 185 ? 20.991 49.278 -7.837 1.00 45.56 185 PRO A C 1
ATOM 1433 O O . PRO A 1 185 ? 20.064 49.882 -8.381 1.00 45.56 185 PRO A O 1
ATOM 1436 N N . GLY A 1 186 ? 22.270 49.398 -8.197 1.00 43.16 186 GLY A N 1
ATOM 1437 C CA . GLY A 1 186 ? 22.829 50.411 -9.086 1.00 43.16 186 GLY A CA 1
ATOM 1438 C C . GLY A 1 186 ? 22.560 50.240 -10.583 1.00 43.16 186 GLY A C 1
ATOM 1439 O O . GLY A 1 186 ? 22.202 49.171 -11.072 1.00 43.16 186 GLY A O 1
ATOM 1440 N N . LYS A 1 187 ? 22.776 51.348 -11.300 1.00 44.34 187 LYS A N 1
ATOM 1441 C CA . LYS A 1 187 ? 22.953 51.417 -12.755 1.00 44.34 187 LYS A CA 1
ATOM 1442 C C . LYS A 1 187 ? 24.442 51.276 -13.094 1.00 44.34 187 LYS A C 1
ATOM 1444 O O . LYS 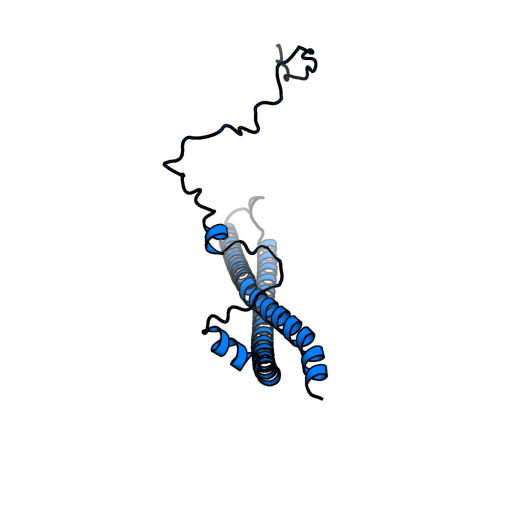A 1 187 ? 25.262 51.916 -12.439 1.00 44.34 187 LYS A O 1
ATOM 1449 N N . LEU A 1 188 ? 24.753 50.504 -14.138 1.00 45.12 188 LEU A N 1
ATOM 1450 C CA . LEU A 1 188 ? 26.001 50.624 -14.905 1.00 45.12 188 LEU A CA 1
ATOM 1451 C C . LEU A 1 188 ? 26.028 51.957 -15.675 1.00 45.12 188 LEU A C 1
ATOM 1453 O O . LEU A 1 188 ? 24.972 52.401 -16.139 1.00 45.12 188 LEU A O 1
ATOM 1457 N N . PRO A 1 189 ? 27.220 52.520 -15.912 1.00 54.56 189 PRO A N 1
ATOM 1458 C CA . PRO A 1 189 ? 27.520 53.280 -17.115 1.00 54.56 189 PRO A CA 1
ATOM 1459 C C . PRO A 1 189 ? 28.555 52.568 -18.011 1.00 54.56 189 PRO A C 1
ATOM 1461 O O . PRO A 1 189 ? 29.204 51.616 -17.575 1.00 54.56 189 PRO A O 1
ATOM 1464 N N . GLU A 1 190 ? 28.611 53.038 -19.261 1.00 41.59 190 GLU A N 1
ATOM 1465 C CA . GLU A 1 190 ? 29.483 52.639 -20.385 1.00 41.59 190 GLU A CA 1
ATOM 1466 C C . GLU A 1 190 ? 30.988 52.618 -20.082 1.00 41.59 190 GLU A C 1
ATOM 1468 O O . GLU A 1 190 ? 31.452 53.459 -19.276 1.00 41.59 190 GLU A O 1
#